Protein AF-A0AAE1QWY3-F1 (afdb_monomer_lite)

pLDDT: mean 70.68, std 22.31, range [29.77, 96.81]

Secondary structure (DSSP, 8-state):
-PPPPPPPP---TTSSSSSS---------TTS-----------------------EEEE-SS-EEEEEETT--EEEEEEEPTTEEEEEEEEEEE-SSSS-EEEEEEEEEE----------S--TTTHHHHTTS-TT---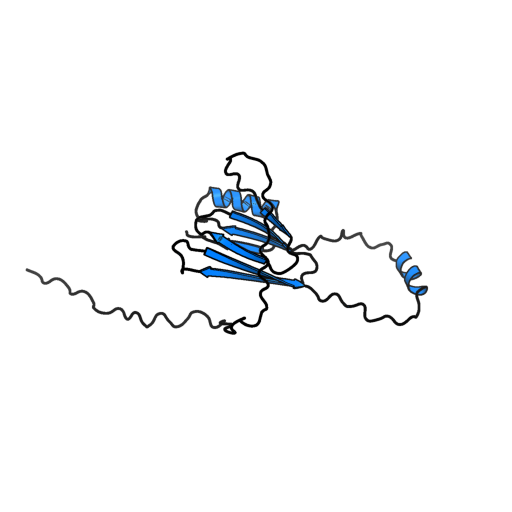-------EEEEEEE-S-S-SHHHHHHHHHHHHHH--SEEEEE----

Sequence (185 aa):
MEPLPSLPKNLDVENVKQVVSKLILEEPLSHLNQKEWTFSISPQNGGVKSSEHVLQNVTLKDSLSMTLEENGERRYFIIIPSKTLRVVINVRVYPFTLIYMYTILIIPTLKEEDIPMGKGPSHTLLTHLEMSLKQDARSTMPVDSRMKVLLWNCRGCNNPDFKRIFKSIVEWNNPSIICLTETIM

Radius of gyration: 25.89 Å; chains: 1; bounding box: 54×44×102 Å

Structure (mmCIF, N/CA/C/O backbone):
data_AF-A0AAE1QWY3-F1
#
_entry.id   AF-A0AAE1QWY3-F1
#
loop_
_atom_site.group_PDB
_atom_site.id
_atom_site.type_symbol
_atom_site.label_atom_id
_atom_site.label_alt_id
_atom_site.label_comp_id
_atom_site.label_asym_id
_atom_site.label_entity_id
_atom_site.label_seq_id
_atom_site.pdbx_PDB_ins_code
_atom_site.Cartn_x
_atom_site.Cartn_y
_atom_site.Cartn_z
_atom_site.occupancy
_atom_site.B_iso_or_equiv
_atom_site.auth_seq_id
_atom_site.auth_comp_id
_atom_site.auth_asym_id
_atom_site.auth_atom_id
_atom_site.pdbx_PDB_model_num
ATOM 1 N N . MET A 1 1 ? 8.105 -24.514 -59.361 1.00 51.78 1 MET A N 1
ATOM 2 C CA . MET A 1 1 ? 7.776 -23.213 -58.744 1.00 51.78 1 MET A CA 1
ATOM 3 C C . MET A 1 1 ? 6.452 -23.397 -58.032 1.00 51.78 1 MET A C 1
ATOM 5 O O . MET A 1 1 ? 5.427 -23.446 -58.697 1.00 51.78 1 MET A O 1
ATOM 9 N N . GLU A 1 2 ? 6.490 -23.637 -56.725 1.00 55.06 2 GLU A N 1
ATOM 10 C CA . GLU A 1 2 ? 5.285 -23.768 -55.898 1.00 55.06 2 GLU A CA 1
ATOM 11 C C . GLU A 1 2 ? 4.815 -22.375 -55.448 1.00 55.06 2 GLU A C 1
ATOM 13 O O . GLU A 1 2 ? 5.662 -21.536 -55.125 1.00 55.06 2 GLU A O 1
ATOM 18 N N . PRO A 1 3 ? 3.502 -22.084 -55.440 1.00 59.81 3 PRO A N 1
ATOM 19 C CA . PRO A 1 3 ? 2.996 -20.818 -54.930 1.00 59.81 3 PRO A CA 1
ATOM 20 C C . PRO A 1 3 ? 2.985 -20.819 -53.394 1.00 59.81 3 PRO A C 1
ATOM 22 O O . PRO A 1 3 ? 2.535 -21.774 -52.762 1.00 59.81 3 PRO A O 1
ATOM 25 N N . LEU A 1 4 ? 3.470 -19.726 -52.797 1.00 65.56 4 LEU A N 1
ATOM 26 C CA . LEU A 1 4 ? 3.410 -19.488 -51.353 1.00 65.56 4 LEU A CA 1
ATOM 27 C C . LEU A 1 4 ? 1.955 -19.421 -50.849 1.00 65.56 4 LEU A C 1
ATOM 29 O O . LEU A 1 4 ? 1.103 -18.842 -51.530 1.00 65.56 4 LEU A O 1
ATOM 33 N N . PRO A 1 5 ? 1.670 -19.913 -49.628 1.00 56.88 5 PRO A N 1
ATOM 34 C CA . PRO A 1 5 ? 0.364 -19.755 -49.010 1.00 56.88 5 PRO A CA 1
ATOM 35 C C . PRO A 1 5 ? 0.131 -18.291 -48.611 1.00 56.88 5 PRO A C 1
ATOM 37 O O . PRO A 1 5 ? 0.972 -17.641 -47.988 1.00 56.88 5 PRO A O 1
ATOM 40 N N . SER A 1 6 ? -1.035 -17.772 -48.984 1.00 62.94 6 SER A N 1
ATOM 41 C CA . SER A 1 6 ? -1.498 -16.423 -48.662 1.00 62.94 6 SER A CA 1
ATOM 42 C C . SER A 1 6 ? -1.733 -16.237 -47.159 1.00 62.94 6 SER A C 1
ATOM 44 O O . SER A 1 6 ? -2.420 -17.050 -46.540 1.00 62.94 6 SER A O 1
ATOM 46 N N . LEU A 1 7 ? -1.232 -15.127 -46.601 1.00 61.59 7 LEU A N 1
ATOM 47 C CA . LEU A 1 7 ? -1.546 -14.674 -45.240 1.00 61.59 7 LEU A CA 1
ATOM 48 C C . LEU A 1 7 ? -3.065 -14.472 -45.052 1.00 61.59 7 LEU A C 1
ATOM 50 O O . LEU A 1 7 ? -3.701 -13.863 -45.922 1.00 61.59 7 LEU A O 1
ATOM 54 N N . PRO A 1 8 ? -3.644 -14.875 -43.906 1.00 53.09 8 PRO A N 1
ATOM 55 C CA . PRO A 1 8 ? -5.013 -14.514 -43.570 1.00 53.09 8 PRO A CA 1
ATOM 56 C C . PRO A 1 8 ? -5.115 -13.006 -43.305 1.00 53.09 8 PRO A C 1
ATOM 58 O O . PRO A 1 8 ? -4.385 -12.436 -42.494 1.00 53.09 8 PRO A O 1
ATOM 61 N N . LYS A 1 9 ? -6.038 -12.363 -44.025 1.00 54.12 9 LYS A N 1
ATOM 62 C CA . LYS A 1 9 ? -6.474 -10.981 -43.807 1.00 54.12 9 LYS A CA 1
ATOM 63 C C . LYS A 1 9 ? -7.537 -10.960 -42.704 1.00 54.12 9 LYS A C 1
ATOM 65 O O . LYS A 1 9 ? -8.419 -11.811 -42.708 1.00 54.12 9 LYS A O 1
ATOM 70 N N . ASN A 1 10 ? -7.479 -9.921 -41.869 1.00 46.31 10 ASN A N 1
ATOM 71 C CA . ASN A 1 10 ? -8.467 -9.504 -40.865 1.00 46.31 10 ASN A CA 1
ATOM 72 C C . ASN A 1 10 ? -8.527 -10.340 -39.575 1.00 46.31 10 ASN A C 1
ATOM 74 O O . ASN A 1 10 ? -9.285 -11.298 -39.467 1.00 46.31 10 ASN A O 1
ATOM 78 N N . LEU A 1 11 ? -7.787 -9.891 -38.554 1.00 44.50 11 LEU A N 1
ATOM 79 C CA . LEU A 1 11 ? -8.259 -10.005 -37.175 1.00 44.50 11 LEU A CA 1
ATOM 80 C C . LEU A 1 11 ? -9.074 -8.744 -36.865 1.00 44.50 11 LEU A C 1
ATOM 82 O O . LEU A 1 11 ? -8.526 -7.643 -36.840 1.00 44.50 11 LEU A O 1
ATOM 86 N N . ASP A 1 12 ? -10.374 -8.930 -36.657 1.00 45.56 12 ASP A N 1
ATOM 87 C CA . ASP A 1 12 ? -11.296 -7.933 -36.116 1.00 45.56 12 ASP A CA 1
ATOM 88 C C . ASP A 1 12 ? -10.797 -7.430 -34.754 1.00 45.56 12 ASP A C 1
ATOM 90 O O . ASP A 1 12 ? -10.792 -8.162 -33.763 1.00 45.56 12 ASP A O 1
ATOM 94 N N . VAL A 1 13 ? -10.395 -6.160 -34.693 1.00 48.97 13 VAL A N 1
ATOM 95 C CA . VAL A 1 13 ? -9.929 -5.494 -33.462 1.00 48.97 13 VAL A CA 1
ATOM 96 C C . VAL A 1 13 ? -11.109 -5.040 -32.576 1.00 48.97 13 VAL A C 1
ATOM 98 O O . VAL A 1 13 ? -10.906 -4.566 -31.462 1.00 48.97 13 VAL A O 1
ATOM 101 N N . GLU A 1 14 ? -12.362 -5.235 -32.999 1.00 43.41 14 GLU A N 1
ATOM 102 C CA . GLU A 1 14 ? -13.539 -4.751 -32.257 1.00 43.41 14 GLU A CA 1
ATOM 103 C C . GLU A 1 14 ? -14.176 -5.744 -31.269 1.00 43.41 14 GLU A C 1
ATOM 105 O O . GLU A 1 14 ? -15.020 -5.334 -30.474 1.00 43.41 14 GLU A O 1
ATOM 110 N N . ASN A 1 15 ? -13.741 -7.009 -31.205 1.00 41.66 15 ASN A N 1
ATOM 111 C CA . ASN A 1 15 ? -14.414 -8.032 -30.382 1.00 41.66 15 ASN A CA 1
ATOM 112 C C . ASN A 1 15 ? -13.720 -8.441 -29.066 1.00 41.66 15 ASN A C 1
ATOM 114 O O . ASN A 1 15 ? -14.101 -9.435 -28.454 1.00 41.66 15 ASN A O 1
ATOM 118 N N . VAL A 1 16 ? -12.774 -7.648 -28.549 1.00 40.31 16 VAL A N 1
ATOM 119 C CA . VAL A 1 16 ? -12.175 -7.859 -27.202 1.00 40.31 16 VAL A CA 1
ATOM 120 C C . VAL A 1 16 ? -12.744 -6.879 -26.155 1.00 40.31 16 VAL A C 1
ATOM 122 O O . VAL A 1 16 ? -12.137 -6.605 -25.126 1.00 40.31 16 VAL A O 1
ATOM 125 N N . LYS A 1 17 ? -13.944 -6.330 -26.395 1.00 44.53 17 LYS A N 1
ATOM 126 C CA . LYS A 1 17 ? -14.630 -5.406 -25.465 1.00 44.53 17 LYS A CA 1
ATOM 127 C C . LYS A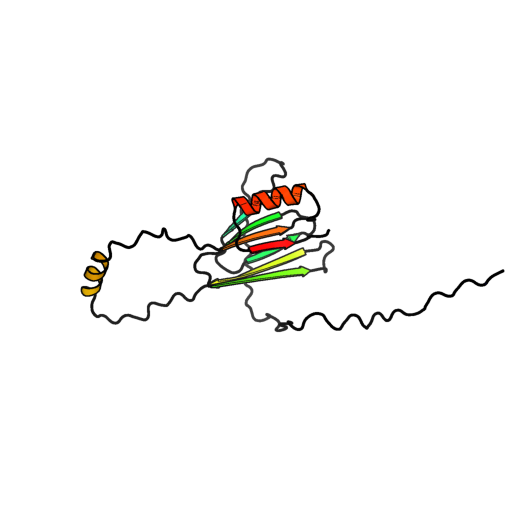 1 17 ? -15.741 -6.024 -24.618 1.00 44.53 17 LYS A C 1
ATOM 129 O O . LYS A 1 17 ? -16.393 -5.306 -23.863 1.00 44.53 17 LYS A O 1
ATOM 134 N N . GLN A 1 18 ? -15.949 -7.334 -24.667 1.00 48.81 18 GLN A N 1
ATOM 135 C CA . GLN A 1 18 ? -16.929 -7.987 -23.807 1.00 48.81 18 GLN A CA 1
ATOM 136 C C . GLN A 1 18 ? -16.268 -9.069 -22.965 1.00 48.81 18 GLN A C 1
ATOM 138 O O . GLN A 1 18 ? -15.521 -9.898 -23.464 1.00 48.81 18 GLN A O 1
ATOM 143 N N . VAL A 1 19 ? -16.611 -9.045 -21.677 1.00 42.50 19 VAL A N 1
ATOM 144 C CA . VAL A 1 19 ? -16.174 -9.942 -20.598 1.00 42.50 19 VAL A CA 1
ATOM 145 C C . VAL A 1 19 ? -14.916 -9.498 -19.838 1.00 42.50 19 VAL A C 1
ATOM 147 O O . VAL A 1 19 ? -14.027 -10.287 -19.549 1.00 42.50 19 VAL A O 1
ATOM 150 N N . VAL A 1 20 ? -14.900 -8.240 -19.382 1.00 36.97 20 VAL A N 1
ATOM 151 C CA . VAL A 1 20 ? -14.260 -7.891 -18.100 1.00 36.97 20 VAL A CA 1
ATOM 152 C C . VAL A 1 20 ? -15.219 -7.013 -17.290 1.00 36.97 20 VAL A C 1
ATOM 154 O O . VAL A 1 20 ? -15.397 -5.830 -17.549 1.00 36.97 20 VAL A O 1
ATOM 157 N N . SER A 1 21 ? -15.872 -7.661 -16.327 1.00 33.25 21 SER A N 1
ATOM 158 C CA . SER A 1 21 ? -16.294 -7.117 -15.033 1.00 33.25 21 SER A CA 1
ATOM 159 C C . SER A 1 21 ? -17.134 -5.831 -15.015 1.00 33.25 21 SER A C 1
ATOM 161 O O . SER A 1 21 ? -16.648 -4.722 -14.808 1.00 33.25 21 SER A O 1
ATOM 163 N N . LYS A 1 22 ? -18.457 -6.035 -15.047 1.00 36.81 22 LYS A N 1
ATOM 164 C CA . LYS A 1 22 ? -19.443 -5.175 -14.375 1.00 36.81 22 LYS A CA 1
ATOM 165 C C . LYS A 1 22 ? -19.101 -5.062 -12.881 1.00 36.81 22 LYS A C 1
ATOM 167 O O . LYS A 1 22 ? -19.532 -5.885 -12.086 1.00 36.81 22 LYS A O 1
ATOM 172 N N . LEU A 1 23 ? -18.336 -4.041 -12.521 1.00 34.75 23 LEU A N 1
ATOM 173 C CA . LEU A 1 23 ? -18.368 -3.341 -11.229 1.00 34.75 23 LEU A CA 1
ATOM 174 C C . LEU A 1 23 ? -17.810 -1.936 -11.479 1.00 34.75 23 LEU A C 1
ATOM 176 O O . LEU A 1 23 ? -16.814 -1.494 -10.916 1.00 34.75 23 LEU A O 1
ATOM 180 N N . ILE A 1 24 ? -18.446 -1.265 -12.431 1.00 33.94 24 ILE A N 1
ATOM 181 C CA . ILE A 1 24 ? -18.184 0.121 -12.763 1.00 33.94 24 ILE A CA 1
ATOM 182 C C . ILE A 1 24 ? -19.105 0.951 -11.867 1.00 33.94 24 ILE A C 1
ATOM 184 O O . ILE A 1 24 ? -20.302 1.064 -12.118 1.00 33.94 24 ILE A O 1
ATOM 188 N N . LEU A 1 25 ? -18.543 1.478 -10.783 1.00 39.94 25 LEU A N 1
ATOM 189 C CA . LEU A 1 25 ? -19.108 2.604 -10.045 1.00 39.94 25 LEU A CA 1
ATOM 190 C C . LEU A 1 25 ? -18.704 3.876 -10.817 1.00 39.94 25 LEU A C 1
ATOM 192 O O . LEU A 1 25 ? -17.754 4.563 -10.452 1.00 39.94 25 LEU A O 1
ATOM 196 N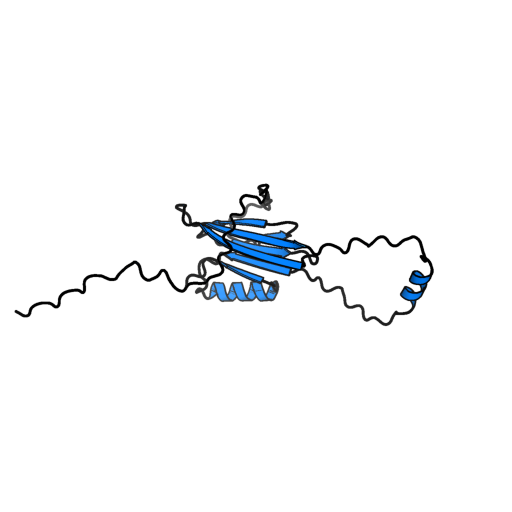 N . GLU A 1 26 ? -19.369 4.125 -11.949 1.00 37.97 26 GLU A N 1
ATOM 197 C CA . GLU A 1 26 ? -19.345 5.421 -12.645 1.00 37.97 26 GLU A CA 1
ATOM 198 C C . GLU A 1 26 ? -20.408 6.309 -11.999 1.00 37.97 26 GLU A C 1
ATOM 200 O O . GLU A 1 26 ? -21.500 6.494 -12.526 1.00 37.97 26 GLU A O 1
ATOM 205 N N . GLU A 1 27 ? -20.092 6.855 -10.832 1.00 41.38 27 GLU A N 1
ATOM 206 C CA . GLU A 1 27 ? -20.550 8.205 -10.539 1.00 41.38 27 GLU A CA 1
ATOM 207 C C . G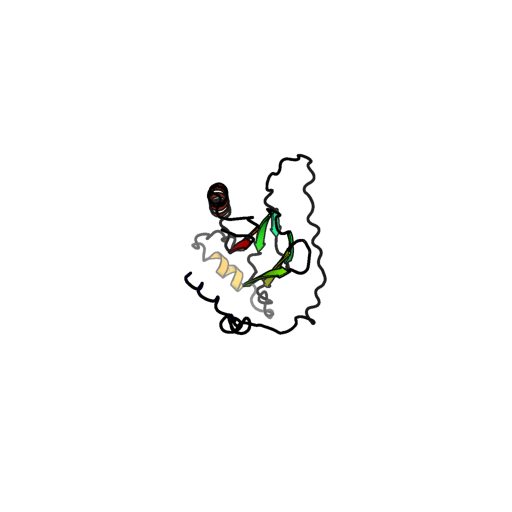LU A 1 27 ? -19.305 9.093 -10.518 1.00 41.38 27 GLU A C 1
ATOM 209 O O . GLU A 1 27 ? -18.348 8.792 -9.791 1.00 41.38 27 GLU A O 1
ATOM 214 N N . PRO A 1 28 ? -19.253 10.160 -11.332 1.00 37.53 28 PRO A N 1
ATOM 215 C CA . PRO A 1 28 ? -18.175 11.121 -11.234 1.00 37.53 28 PRO A CA 1
ATOM 216 C C . PRO A 1 28 ? -18.233 11.739 -9.834 1.00 37.53 28 PRO A C 1
ATOM 218 O O . PRO A 1 28 ? -19.194 12.408 -9.465 1.00 37.53 28 PRO A O 1
ATOM 221 N N . LEU A 1 29 ? -17.183 11.524 -9.038 1.00 45.16 29 LEU A N 1
ATOM 222 C CA . LEU A 1 29 ? -16.988 12.138 -7.718 1.00 45.16 29 LEU A CA 1
ATOM 223 C C . LEU A 1 29 ? -16.717 13.656 -7.818 1.00 45.16 29 LEU A C 1
ATOM 225 O O . LEU A 1 29 ? -15.973 14.211 -7.015 1.00 45.16 29 LEU A O 1
ATOM 229 N N . SER A 1 30 ? -17.331 14.354 -8.776 1.00 42.84 30 SER A N 1
ATOM 230 C CA . SER A 1 30 ? -17.218 15.801 -8.995 1.00 42.84 30 SER A CA 1
ATOM 231 C C . SER A 1 30 ? -17.769 16.648 -7.841 1.00 42.84 30 SER A C 1
ATOM 233 O O . SER A 1 30 ? -17.630 17.867 -7.859 1.00 42.84 30 SER A O 1
ATOM 235 N N . HIS A 1 31 ? -18.376 16.020 -6.829 1.00 38.47 31 HIS A N 1
ATOM 236 C CA . HIS A 1 31 ? -18.922 16.683 -5.643 1.00 38.47 31 HIS A CA 1
ATOM 237 C C . HIS A 1 31 ? -18.139 16.401 -4.358 1.00 38.47 31 HIS A C 1
ATOM 239 O O . HIS A 1 31 ? -18.431 17.013 -3.328 1.00 38.47 31 HIS A O 1
ATOM 245 N N . LEU A 1 32 ? -17.137 15.509 -4.383 1.00 41.25 32 LEU A N 1
ATOM 246 C CA . LEU A 1 32 ? -16.245 15.387 -3.239 1.00 41.25 32 LEU A CA 1
ATOM 247 C C . LEU A 1 32 ? -15.343 16.618 -3.263 1.00 41.25 32 LEU A C 1
ATOM 249 O O . LEU A 1 32 ? -14.494 16.749 -4.139 1.00 41.25 32 LEU A O 1
ATOM 253 N N . ASN A 1 33 ? -15.562 17.529 -2.317 1.00 39.16 33 ASN A N 1
ATOM 254 C CA . ASN A 1 33 ? -14.711 18.683 -2.055 1.00 39.16 33 ASN A CA 1
ATOM 255 C C . ASN A 1 33 ? -13.311 18.160 -1.669 1.00 39.16 33 ASN A C 1
ATOM 257 O O . ASN A 1 33 ? -12.976 18.015 -0.493 1.00 39.16 33 ASN A O 1
ATOM 261 N N . GLN A 1 34 ? -12.522 17.774 -2.676 1.00 40.50 34 GLN A N 1
ATOM 262 C CA . GLN A 1 34 ? -11.127 17.381 -2.567 1.00 40.50 34 GLN A CA 1
ATOM 263 C C . GLN A 1 34 ? -10.360 18.645 -2.215 1.00 40.50 34 GLN A C 1
ATOM 265 O O . GLN A 1 34 ? -9.812 19.344 -3.060 1.00 40.50 34 GLN A O 1
ATOM 270 N N . LYS A 1 35 ? -10.343 18.965 -0.926 1.00 35.31 35 LYS A N 1
ATOM 271 C CA . LYS A 1 35 ? -9.305 19.822 -0.389 1.00 35.31 35 LYS A CA 1
ATOM 272 C C . LYS A 1 35 ? -8.002 19.062 -0.631 1.00 35.31 35 LYS A C 1
ATOM 274 O O . LYS A 1 35 ? -7.784 18.017 -0.020 1.00 35.31 35 LYS A O 1
ATOM 279 N N . GLU A 1 36 ? -7.219 19.510 -1.611 1.00 34.19 36 GLU A N 1
ATOM 280 C CA . GLU A 1 36 ? -5.883 18.991 -1.897 1.00 34.19 36 GLU A CA 1
ATOM 281 C C . GLU A 1 36 ? -5.031 19.157 -0.640 1.00 34.19 36 GLU A C 1
ATOM 283 O O . GLU A 1 36 ? -4.449 20.208 -0.375 1.00 34.19 36 GLU A O 1
ATOM 288 N N . TRP A 1 37 ? -4.989 18.119 0.184 1.00 38.62 37 TRP A N 1
ATOM 289 C CA . TRP A 1 37 ? -4.047 18.048 1.281 1.00 38.62 37 TRP A CA 1
ATOM 290 C C . TRP A 1 37 ? -2.745 17.506 0.708 1.00 38.62 37 TRP A C 1
ATOM 292 O O . TRP A 1 37 ? -2.529 16.300 0.606 1.00 38.62 37 TRP A O 1
ATOM 302 N N . THR A 1 38 ? -1.877 18.421 0.288 1.00 30.70 38 THR A N 1
ATOM 303 C CA . THR A 1 38 ? -0.468 18.118 0.061 1.00 30.70 38 THR A CA 1
ATOM 304 C C . THR A 1 38 ? 0.156 17.829 1.422 1.00 30.70 38 THR A C 1
ATOM 306 O O . THR A 1 38 ? 0.422 18.728 2.217 1.00 30.70 38 THR A O 1
ATOM 309 N N . PHE A 1 39 ? 0.348 16.550 1.734 1.00 35.09 39 PHE A N 1
ATOM 310 C CA . PHE A 1 39 ? 1.112 16.170 2.914 1.00 35.09 39 PHE A CA 1
ATOM 311 C C . PHE A 1 39 ? 2.579 16.530 2.671 1.00 35.09 39 PHE A C 1
ATOM 313 O O . PHE A 1 39 ? 3.222 15.988 1.770 1.00 35.09 39 PHE A O 1
ATOM 320 N N . SER A 1 40 ? 3.121 17.440 3.480 1.00 29.77 40 SER A N 1
ATOM 321 C CA . SER A 1 40 ? 4.558 17.668 3.541 1.00 29.77 40 SER A CA 1
ATOM 322 C C . SER A 1 40 ? 5.203 16.463 4.220 1.00 29.77 40 SER A C 1
ATOM 324 O O . SER A 1 40 ? 5.192 16.297 5.438 1.00 29.77 40 SER A O 1
ATOM 326 N N . ILE A 1 41 ? 5.752 15.569 3.404 1.00 38.28 41 ILE A N 1
ATOM 327 C CA . ILE A 1 41 ? 6.691 14.558 3.871 1.00 38.28 41 ILE A CA 1
ATOM 328 C C . ILE A 1 41 ? 7.899 15.327 4.408 1.00 38.28 41 ILE A C 1
ATOM 330 O O . ILE A 1 41 ? 8.633 15.916 3.621 1.00 38.28 41 ILE A O 1
ATOM 334 N N . SER A 1 42 ? 8.096 15.377 5.728 1.00 34.28 42 SER A N 1
ATOM 335 C CA . SER A 1 42 ? 9.339 15.916 6.283 1.00 34.28 42 SER A CA 1
ATOM 336 C C . SER A 1 42 ? 10.490 15.000 5.860 1.00 34.28 42 SER A C 1
ATOM 338 O O . SER A 1 42 ? 10.519 13.845 6.297 1.00 34.28 42 SER A O 1
ATOM 340 N N . PRO A 1 43 ? 11.433 15.465 5.020 1.00 36.78 43 PRO A N 1
ATOM 341 C CA . PRO A 1 43 ? 12.638 14.701 4.756 1.00 36.78 43 PRO A CA 1
ATOM 342 C C . PRO A 1 43 ? 13.410 14.599 6.072 1.00 36.78 43 PRO A C 1
ATOM 344 O O . PRO A 1 43 ? 13.666 15.609 6.732 1.00 36.78 43 PRO A O 1
ATOM 347 N N . GLN A 1 44 ? 13.754 13.381 6.492 1.00 40.66 44 GLN A N 1
ATOM 348 C CA . GLN A 1 44 ? 14.712 13.227 7.580 1.00 40.66 44 GLN A CA 1
ATOM 349 C C . GLN A 1 44 ? 16.064 13.738 7.066 1.00 40.66 44 GLN A C 1
ATOM 351 O O . GLN A 1 44 ? 16.670 13.149 6.174 1.00 40.66 44 GLN A O 1
ATOM 356 N N . ASN A 1 45 ? 16.478 14.902 7.570 1.00 39.25 45 ASN A N 1
ATOM 357 C CA . ASN A 1 45 ? 17.743 15.550 7.243 1.00 39.25 45 ASN A CA 1
ATOM 358 C C . ASN A 1 45 ? 18.915 14.665 7.684 1.00 39.25 45 ASN A C 1
ATOM 360 O O . ASN A 1 45 ? 19.132 14.472 8.878 1.00 39.25 45 ASN A O 1
ATOM 364 N N . GLY A 1 46 ? 19.703 14.184 6.727 1.00 39.12 46 GLY A N 1
ATOM 365 C CA . GLY A 1 46 ? 20.955 13.485 7.002 1.00 39.12 46 GLY A CA 1
ATOM 366 C C . GLY A 1 46 ? 21.587 12.980 5.715 1.00 39.12 46 GLY A C 1
ATOM 367 O O . GLY A 1 46 ? 21.230 11.920 5.217 1.00 39.12 46 GLY A O 1
ATOM 368 N N . GLY A 1 47 ? 22.493 13.768 5.138 1.00 47.66 47 GLY A N 1
ATOM 369 C CA . GLY A 1 47 ? 23.155 13.440 3.882 1.00 47.66 47 GLY A CA 1
ATOM 370 C C . GLY A 1 47 ? 24.078 12.230 4.002 1.00 47.66 47 GLY A C 1
ATOM 371 O O . GLY A 1 47 ? 25.206 12.364 4.458 1.00 47.66 47 GLY A O 1
ATOM 372 N N . VAL A 1 48 ? 23.630 11.081 3.499 1.00 40.75 48 VAL A N 1
ATOM 373 C CA . VAL A 1 48 ? 24.484 10.004 2.984 1.00 40.75 48 VAL A CA 1
ATOM 374 C C . VAL A 1 48 ? 23.786 9.452 1.743 1.00 40.75 48 VAL A C 1
ATOM 376 O O . VAL A 1 48 ? 22.654 8.987 1.817 1.00 40.75 48 VAL A O 1
ATOM 379 N N . LYS A 1 49 ? 24.449 9.512 0.581 1.00 42.91 49 LYS A N 1
ATOM 380 C CA . LYS A 1 49 ? 23.990 8.915 -0.690 1.00 42.91 49 LYS A CA 1
ATOM 381 C C . LYS A 1 49 ? 24.157 7.388 -0.677 1.00 42.91 49 LYS A C 1
ATOM 383 O O . LYS A 1 49 ? 24.749 6.812 -1.582 1.00 42.91 49 LYS A O 1
ATOM 388 N N . SER A 1 50 ? 23.682 6.744 0.378 1.00 45.16 50 SER A N 1
ATOM 389 C CA . SER A 1 50 ? 23.379 5.323 0.364 1.00 45.16 50 SER A CA 1
ATOM 390 C C . SER A 1 50 ? 21.929 5.236 -0.083 1.00 45.16 50 SER A C 1
ATOM 392 O O . SER A 1 50 ? 21.073 5.892 0.508 1.00 45.16 50 SER A O 1
ATOM 394 N N . SER A 1 51 ? 21.641 4.486 -1.143 1.00 46.56 51 SER A N 1
ATOM 395 C CA . SER A 1 51 ? 20.280 4.131 -1.558 1.00 46.56 51 SER A CA 1
ATOM 396 C C . SER A 1 51 ? 19.661 3.166 -0.543 1.00 46.56 51 SER A C 1
ATOM 398 O O . SER A 1 51 ? 19.231 2.062 -0.873 1.00 46.56 51 SER A O 1
ATOM 400 N N . GLU A 1 52 ? 19.696 3.541 0.729 1.00 50.38 52 GLU A N 1
ATOM 401 C CA . GLU A 1 52 ? 19.019 2.833 1.784 1.00 50.38 52 GLU A CA 1
ATOM 402 C C . GLU A 1 52 ? 17.537 3.055 1.512 1.00 50.38 52 GLU A C 1
ATOM 404 O O . GLU A 1 52 ? 17.050 4.185 1.482 1.00 50.38 52 GLU A O 1
ATOM 409 N N . HIS A 1 53 ? 16.845 1.972 1.174 1.00 62.91 53 HIS A N 1
ATOM 410 C CA . HIS A 1 53 ? 15.417 1.958 0.901 1.00 62.91 53 HIS A CA 1
ATOM 411 C C . HIS A 1 53 ? 14.680 2.269 2.208 1.00 62.91 53 HIS A C 1
ATOM 413 O O . HIS A 1 53 ? 14.169 1.362 2.870 1.00 62.91 53 HIS A O 1
ATOM 419 N N . VAL A 1 54 ? 14.700 3.542 2.617 1.00 71.44 54 VAL A N 1
ATOM 420 C CA . VAL A 1 54 ? 14.132 4.000 3.877 1.00 71.44 54 VAL A CA 1
ATOM 421 C C . VAL A 1 54 ? 12.644 3.725 3.825 1.00 71.44 54 VAL A C 1
ATOM 423 O O . VAL A 1 54 ? 11.893 4.257 3.010 1.00 71.44 54 VAL A O 1
ATOM 426 N N . LEU A 1 55 ? 12.243 2.833 4.712 1.00 79.31 55 LEU A N 1
ATOM 427 C CA . LEU A 1 55 ? 10.871 2.465 4.933 1.00 79.31 55 LEU A CA 1
ATOM 428 C C . LEU A 1 55 ? 10.134 3.666 5.530 1.00 79.31 55 LEU A C 1
ATOM 430 O O . LEU A 1 55 ? 10.399 4.060 6.667 1.00 79.31 55 LEU A O 1
ATOM 434 N N . GLN A 1 56 ? 9.219 4.265 4.772 1.00 88.06 56 GLN A N 1
ATOM 435 C CA . GLN A 1 56 ? 8.514 5.442 5.259 1.00 88.06 56 GLN A CA 1
ATOM 436 C C . GLN A 1 56 ? 7.258 5.043 6.038 1.00 88.06 56 GLN A C 1
ATOM 438 O O . GLN A 1 56 ? 6.329 4.461 5.481 1.00 88.06 56 GLN A O 1
ATOM 443 N N . ASN A 1 57 ? 7.216 5.391 7.324 1.00 89.38 57 ASN A N 1
ATOM 444 C CA . ASN A 1 57 ? 6.032 5.213 8.161 1.00 89.38 57 ASN A CA 1
ATOM 445 C C . ASN A 1 57 ? 5.100 6.424 8.032 1.00 89.38 57 ASN A C 1
ATOM 447 O O . ASN A 1 57 ? 5.516 7.561 8.253 1.00 89.38 57 ASN A O 1
ATOM 451 N N . VAL A 1 58 ? 3.834 6.174 7.711 1.00 92.12 58 VAL A N 1
ATOM 452 C CA . VAL A 1 58 ? 2.784 7.186 7.571 1.00 92.12 58 VAL A CA 1
ATOM 453 C C . VAL A 1 58 ? 1.621 6.802 8.477 1.00 92.12 58 VAL A C 1
ATOM 455 O O . VAL A 1 58 ? 1.019 5.749 8.303 1.00 92.12 58 VAL A O 1
ATOM 458 N N . THR A 1 59 ? 1.279 7.647 9.447 1.00 91.88 59 THR A N 1
ATOM 459 C CA . THR A 1 59 ? 0.080 7.439 10.272 1.00 91.88 59 THR A CA 1
ATOM 460 C C . THR A 1 59 ? -1.107 8.121 9.611 1.00 91.88 59 THR A C 1
ATOM 462 O O . THR A 1 59 ? -1.112 9.340 9.439 1.00 91.88 59 THR A O 1
ATOM 465 N N . LEU A 1 60 ? -2.118 7.336 9.257 1.00 91.69 60 LEU A N 1
ATOM 466 C CA . LEU A 1 60 ? -3.307 7.804 8.564 1.00 91.69 60 LEU A CA 1
ATOM 467 C C . LEU A 1 60 ? -4.277 8.449 9.563 1.00 91.69 60 LEU A C 1
ATOM 469 O O . LEU A 1 60 ? -4.750 7.782 10.475 1.00 91.69 60 LEU A O 1
ATOM 473 N N . LYS A 1 61 ? -4.565 9.744 9.423 1.00 87.31 61 LYS A N 1
ATOM 474 C CA . LYS A 1 61 ? -5.608 10.422 10.223 1.00 87.31 61 LYS A CA 1
ATOM 475 C C . LYS A 1 61 ? -6.903 10.577 9.433 1.00 87.31 61 LYS A C 1
ATOM 477 O O . LYS A 1 61 ? -7.968 10.268 9.949 1.00 87.31 61 LYS A O 1
ATOM 482 N N . ASP A 1 62 ? -6.753 10.969 8.174 1.00 90.69 62 ASP A N 1
ATOM 483 C CA . ASP A 1 62 ? -7.822 11.192 7.204 1.00 90.69 62 ASP A CA 1
ATOM 484 C C . ASP A 1 62 ? -7.546 10.380 5.931 1.00 90.69 62 ASP A C 1
ATOM 486 O O . ASP A 1 62 ? -6.732 9.458 5.934 1.00 90.69 62 ASP A O 1
ATOM 490 N N . SER A 1 63 ? -8.202 10.717 4.821 1.00 92.06 63 SER A N 1
ATOM 491 C CA . SER A 1 63 ? -7.870 10.121 3.524 1.00 92.06 63 SER A CA 1
ATOM 492 C C . SER A 1 63 ? -6.449 10.492 3.084 1.00 92.06 63 SER A C 1
ATOM 494 O O . SER A 1 63 ? -6.017 11.632 3.245 1.00 92.06 63 SER A O 1
ATOM 496 N N . LEU A 1 64 ? -5.734 9.539 2.490 1.00 94.31 64 LEU A N 1
ATOM 497 C CA . LEU A 1 64 ? -4.399 9.727 1.923 1.00 94.31 64 LEU A CA 1
ATOM 498 C C . LEU A 1 64 ? -4.463 9.556 0.410 1.00 94.31 64 LEU A C 1
ATOM 500 O O . LEU A 1 64 ? -4.909 8.521 -0.076 1.00 94.31 64 LEU A O 1
ATOM 504 N N . SER A 1 65 ? -3.981 10.557 -0.320 1.00 94.38 65 SER A N 1
ATOM 505 C CA . SER A 1 65 ? -3.717 10.471 -1.754 1.00 94.38 65 SER A CA 1
ATOM 506 C C . SER A 1 65 ? -2.219 10.610 -1.973 1.00 94.38 65 SER A C 1
ATOM 508 O O . SER A 1 65 ? -1.599 11.524 -1.426 1.00 94.38 65 SER A O 1
ATOM 510 N N . MET A 1 66 ? -1.628 9.706 -2.745 1.00 93.50 66 MET A N 1
ATOM 511 C CA . MET A 1 66 ? -0.215 9.777 -3.097 1.00 93.50 66 MET A CA 1
ATOM 512 C C . MET A 1 66 ? 0.038 9.276 -4.511 1.00 93.50 66 MET A C 1
ATOM 514 O O . MET A 1 66 ? -0.706 8.446 -5.035 1.00 93.50 66 MET A O 1
ATOM 518 N N . THR A 1 67 ? 1.116 9.769 -5.112 1.00 91.56 67 THR A N 1
ATOM 519 C CA . THR A 1 67 ? 1.602 9.328 -6.416 1.00 91.56 67 THR A CA 1
ATOM 520 C C . THR A 1 67 ? 2.921 8.583 -6.258 1.00 91.56 67 THR A C 1
ATOM 522 O O . THR A 1 67 ? 3.819 9.017 -5.533 1.00 91.56 67 THR A O 1
ATOM 525 N N . LEU A 1 68 ? 3.033 7.439 -6.927 1.00 91.12 68 LEU A N 1
ATOM 526 C CA . LEU A 1 68 ? 4.288 6.722 -7.104 1.00 91.12 68 LEU A CA 1
ATOM 527 C C . LEU A 1 68 ? 4.700 6.856 -8.563 1.00 91.12 68 LEU A C 1
ATOM 529 O O . LEU A 1 68 ? 3.912 6.576 -9.468 1.00 91.12 68 LEU A O 1
ATOM 533 N N . GLU A 1 69 ? 5.930 7.304 -8.768 1.00 88.44 69 GLU A N 1
ATOM 534 C CA . GLU A 1 69 ? 6.557 7.314 -10.083 1.00 88.44 69 GLU A CA 1
ATOM 535 C C . GLU A 1 69 ? 6.775 5.874 -10.530 1.00 88.44 69 GLU A C 1
ATOM 537 O O . GLU A 1 69 ? 7.290 5.050 -9.760 1.00 88.44 69 GLU A O 1
ATOM 542 N N . GLU A 1 70 ? 6.407 5.583 -11.775 1.00 84.75 70 GLU A N 1
ATOM 543 C CA . GLU A 1 70 ? 6.843 4.351 -12.406 1.00 84.75 70 GLU A CA 1
ATOM 544 C C . GLU A 1 70 ? 8.368 4.308 -12.416 1.00 84.75 70 GLU A C 1
ATOM 546 O O . GLU A 1 70 ? 9.036 5.335 -12.560 1.00 84.75 70 GLU A O 1
ATOM 551 N N . ASN A 1 71 ? 8.932 3.119 -12.245 1.00 85.19 71 ASN A N 1
ATOM 552 C CA . ASN A 1 71 ? 10.366 2.899 -12.154 1.00 85.19 71 ASN A CA 1
ATOM 553 C C . ASN A 1 71 ? 11.025 3.449 -10.873 1.00 85.19 71 ASN A C 1
ATOM 555 O O . ASN A 1 71 ? 12.243 3.341 -10.708 1.00 85.19 71 ASN A O 1
ATOM 559 N N . GLY A 1 72 ? 10.259 3.991 -9.927 1.00 86.69 72 GLY A N 1
ATOM 560 C CA . GLY A 1 72 ? 10.754 4.371 -8.608 1.00 86.69 72 GLY A CA 1
ATOM 561 C C . GLY A 1 72 ? 10.491 3.273 -7.583 1.00 86.69 72 GLY A C 1
ATOM 562 O O . GLY A 1 72 ? 9.346 3.082 -7.177 1.00 86.69 72 GLY A O 1
ATOM 563 N N . GLU A 1 73 ? 11.527 2.580 -7.097 1.00 90.19 73 GLU A N 1
ATOM 564 C CA . GLU A 1 73 ? 11.329 1.648 -5.981 1.00 90.19 73 GLU A CA 1
ATOM 565 C C . GLU A 1 73 ? 11.072 2.439 -4.694 1.00 90.19 73 GLU A C 1
ATOM 567 O O . GLU A 1 73 ? 11.956 3.133 -4.186 1.00 90.19 73 GLU A O 1
ATOM 572 N N . ARG A 1 74 ? 9.856 2.331 -4.149 1.00 92.19 74 ARG A N 1
ATOM 573 C CA . ARG A 1 74 ? 9.461 3.003 -2.904 1.00 92.19 74 ARG A CA 1
ATOM 574 C C . ARG A 1 74 ? 8.596 2.099 -2.038 1.00 92.19 74 ARG A C 1
ATOM 576 O O . ARG A 1 74 ? 7.783 1.327 -2.546 1.00 92.19 74 ARG A O 1
ATOM 583 N N . ARG A 1 75 ? 8.779 2.213 -0.721 1.00 94.31 75 ARG A N 1
ATOM 584 C CA . ARG A 1 75 ? 8.122 1.386 0.298 1.00 94.31 75 ARG A CA 1
ATOM 585 C C . ARG A 1 75 ? 7.519 2.277 1.377 1.00 94.31 75 ARG A C 1
ATOM 587 O O . ARG A 1 75 ? 8.226 3.088 1.974 1.00 94.31 75 ARG A O 1
ATOM 594 N N . TYR A 1 76 ? 6.238 2.076 1.660 1.00 95.00 76 TYR A N 1
ATOM 595 C CA . TYR A 1 76 ? 5.503 2.804 2.687 1.00 95.00 76 TYR A CA 1
ATOM 596 C C . TYR A 1 76 ? 4.807 1.821 3.622 1.00 95.00 76 TYR A C 1
ATOM 598 O O . TYR A 1 76 ? 4.140 0.890 3.168 1.00 95.00 76 TYR A O 1
ATOM 606 N N . PHE A 1 77 ? 4.920 2.057 4.926 1.00 94.94 77 PHE A N 1
ATOM 607 C CA . PHE A 1 77 ? 4.023 1.470 5.912 1.00 94.94 77 PHE A CA 1
ATOM 608 C C . PHE A 1 77 ? 3.017 2.509 6.352 1.00 94.94 77 PHE A C 1
ATOM 610 O O . PHE A 1 77 ? 3.363 3.530 6.941 1.00 94.94 77 PHE A O 1
ATOM 617 N N . ILE A 1 78 ? 1.756 2.221 6.083 1.00 95.31 78 ILE A N 1
ATOM 618 C CA . ILE A 1 78 ? 0.650 3.101 6.403 1.00 95.31 78 ILE A CA 1
ATOM 619 C C . ILE A 1 78 ? -0.061 2.495 7.608 1.00 95.31 78 ILE A C 1
ATOM 621 O O . ILE A 1 78 ? -0.634 1.406 7.537 1.00 95.31 78 ILE A O 1
ATOM 625 N N . ILE A 1 79 ? 0.047 3.177 8.744 1.00 94.38 79 ILE A N 1
ATOM 626 C CA . ILE A 1 79 ? -0.549 2.775 10.014 1.00 94.38 79 ILE A CA 1
ATOM 627 C C . ILE A 1 79 ? -1.930 3.403 10.094 1.00 94.38 79 ILE A C 1
ATOM 629 O O . ILE A 1 79 ? -2.069 4.625 10.137 1.00 94.38 79 ILE A O 1
ATOM 633 N N . ILE A 1 80 ? -2.946 2.554 10.143 1.00 93.00 80 ILE A N 1
ATOM 634 C CA . ILE A 1 80 ? -4.343 2.953 10.211 1.00 93.00 80 ILE A CA 1
ATOM 635 C C . ILE A 1 80 ? -4.813 2.834 11.671 1.00 93.00 80 ILE A C 1
ATOM 637 O O . ILE A 1 80 ? -4.654 1.769 12.280 1.00 93.00 80 ILE A O 1
ATOM 641 N N . PRO A 1 81 ? -5.366 3.907 12.265 1.00 88.81 81 PRO A N 1
ATOM 642 C CA . PRO A 1 81 ? -5.811 3.914 13.653 1.00 88.81 81 PRO A CA 1
ATOM 643 C C . PRO A 1 81 ? -6.861 2.838 13.936 1.00 88.81 81 PRO A C 1
ATOM 645 O O . PRO A 1 81 ? -7.732 2.571 13.107 1.00 88.81 81 PRO A O 1
ATOM 648 N N . SER A 1 82 ? -6.839 2.289 15.151 1.00 84.94 82 SER A N 1
ATOM 649 C CA . SER A 1 82 ? -7.738 1.218 15.616 1.00 84.94 82 SER A CA 1
ATOM 650 C C . SER A 1 82 ? -9.229 1.586 15.621 1.00 84.94 82 SER A C 1
ATOM 652 O O . SER A 1 82 ? -10.084 0.706 15.649 1.00 84.94 82 SER A O 1
ATOM 654 N N . LYS A 1 83 ? -9.563 2.882 15.558 1.00 84.94 83 LYS A N 1
ATOM 655 C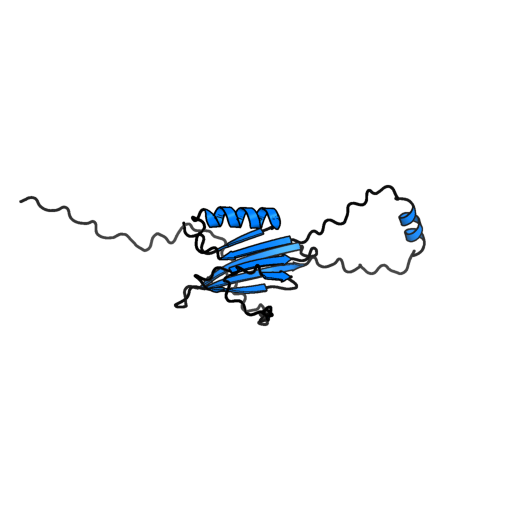 CA . LYS A 1 83 ? -10.947 3.380 15.456 1.00 84.94 83 LYS A CA 1
ATOM 656 C C . LYS A 1 83 ? -11.539 3.267 14.040 1.00 84.94 83 LYS A C 1
ATOM 658 O O . LYS A 1 83 ? -12.687 3.647 13.821 1.00 84.94 83 LYS A O 1
ATOM 663 N N . THR A 1 84 ? -10.777 2.753 13.077 1.00 86.50 84 THR A N 1
ATOM 664 C CA . THR A 1 84 ? -11.213 2.618 11.683 1.00 86.50 84 THR A CA 1
ATOM 665 C C . THR A 1 84 ? -12.095 1.381 11.511 1.00 86.50 84 THR A C 1
ATOM 667 O O . THR A 1 84 ? -11.680 0.267 11.816 1.00 86.50 84 THR A O 1
ATOM 670 N N . LEU A 1 85 ? -13.323 1.569 11.022 1.00 87.12 85 LEU A N 1
ATOM 671 C CA . LEU A 1 85 ? -14.268 0.494 10.708 1.00 87.12 85 LEU A CA 1
ATOM 672 C C . LEU A 1 85 ? -13.873 -0.243 9.428 1.00 87.12 85 LEU A C 1
ATOM 674 O O . LEU A 1 85 ? -13.908 -1.469 9.366 1.00 87.12 85 LEU A O 1
ATOM 678 N N . ARG A 1 86 ? -13.548 0.527 8.388 1.00 89.75 86 ARG A N 1
ATOM 679 C CA . ARG A 1 86 ? -13.276 0.034 7.040 1.00 89.75 86 ARG A CA 1
ATOM 680 C C . ARG A 1 86 ? -12.201 0.889 6.395 1.00 89.75 86 ARG A C 1
ATOM 682 O O . ARG A 1 86 ? -12.148 2.091 6.618 1.00 89.75 86 ARG A O 1
ATOM 689 N N . VAL A 1 87 ? -11.382 0.274 5.554 1.00 92.44 87 VAL A N 1
ATOM 690 C CA . VAL A 1 87 ? -10.413 0.975 4.712 1.00 92.44 87 VAL A CA 1
ATOM 691 C C . VAL A 1 87 ? -10.706 0.622 3.266 1.00 92.44 87 VAL A C 1
ATOM 693 O O . VAL A 1 87 ? -10.864 -0.553 2.934 1.00 92.44 87 VAL A O 1
ATOM 696 N N . VAL A 1 88 ? -10.791 1.634 2.410 1.00 94.31 88 VAL A N 1
ATOM 697 C CA . VAL A 1 88 ? -10.870 1.461 0.958 1.00 94.31 88 VAL A CA 1
ATOM 698 C C . VAL A 1 88 ? -9.553 1.920 0.356 1.00 94.31 88 VAL A C 1
ATOM 700 O O . VAL A 1 88 ? -9.120 3.039 0.611 1.00 94.31 88 VAL A O 1
ATOM 703 N N . ILE A 1 89 ? -8.924 1.056 -0.437 1.00 95.56 89 ILE A N 1
ATOM 704 C CA . ILE A 1 89 ? -7.692 1.360 -1.165 1.00 95.56 89 ILE A CA 1
ATOM 705 C C . ILE A 1 89 ? -8.021 1.307 -2.652 1.00 95.56 89 ILE A C 1
ATOM 707 O O . ILE A 1 89 ? -8.450 0.271 -3.156 1.00 95.56 89 ILE A O 1
ATOM 711 N N . ASN A 1 90 ? -7.844 2.426 -3.343 1.00 95.81 90 ASN A N 1
ATOM 712 C CA . ASN A 1 90 ? -8.020 2.536 -4.782 1.00 95.81 90 ASN A CA 1
ATOM 713 C C . ASN A 1 90 ? -6.665 2.848 -5.416 1.00 95.81 90 ASN A C 1
ATOM 715 O O . ASN A 1 90 ? -6.052 3.863 -5.094 1.00 95.81 90 ASN A O 1
ATOM 719 N N . VAL A 1 91 ? -6.199 1.962 -6.292 1.00 92.81 91 VAL A N 1
ATOM 720 C CA . VAL A 1 91 ? -4.945 2.124 -7.029 1.00 92.81 91 VAL A CA 1
ATOM 721 C C . VAL A 1 91 ? -5.298 2.313 -8.495 1.00 92.81 91 VAL A C 1
ATOM 723 O O . VAL A 1 91 ? -5.937 1.450 -9.095 1.00 92.81 91 VAL A O 1
ATOM 726 N N . ARG A 1 92 ? -4.895 3.447 -9.066 1.00 92.62 92 ARG A N 1
ATOM 727 C CA . ARG A 1 92 ? -5.121 3.785 -10.474 1.00 92.62 92 ARG A CA 1
ATOM 728 C C . ARG A 1 92 ? -3.797 4.041 -11.167 1.00 92.62 92 ARG A C 1
ATOM 730 O O . ARG A 1 92 ? -2.894 4.628 -10.579 1.00 92.62 92 ARG A O 1
ATOM 737 N N . VAL A 1 93 ? -3.713 3.626 -12.423 1.00 89.81 93 VAL A N 1
ATOM 738 C CA . VAL A 1 93 ? -2.583 3.919 -13.306 1.00 89.81 93 VAL A CA 1
ATOM 739 C C . VAL A 1 93 ? -3.035 4.983 -14.291 1.00 89.81 93 VAL A C 1
ATOM 741 O O . VAL A 1 93 ? -4.055 4.803 -14.956 1.00 89.81 93 VAL A O 1
ATOM 744 N N . TYR A 1 94 ? -2.292 6.082 -14.387 1.00 86.06 94 TYR A N 1
ATOM 745 C CA . TYR A 1 94 ? -2.555 7.123 -15.376 1.00 86.06 94 TYR A CA 1
ATOM 746 C C . TYR A 1 94 ? -1.502 7.056 -16.491 1.00 86.06 94 TYR A C 1
ATOM 748 O O . TYR A 1 94 ? -0.337 7.357 -16.232 1.00 86.06 94 TYR A O 1
ATOM 756 N N . PRO A 1 95 ? -1.888 6.678 -17.727 1.00 77.25 95 PRO A N 1
ATOM 757 C CA . PRO A 1 95 ? -0.960 6.533 -18.852 1.00 77.25 95 PRO A CA 1
ATOM 758 C C . PRO A 1 95 ? -0.716 7.846 -19.620 1.00 77.25 95 PRO A C 1
ATOM 760 O O . PRO A 1 95 ? -0.189 7.826 -20.726 1.00 77.25 95 PRO A O 1
ATOM 763 N N . PHE A 1 96 ? -1.154 8.992 -19.092 1.00 68.50 96 PHE A N 1
ATOM 764 C CA . PHE A 1 96 ? -1.207 10.248 -19.853 1.00 68.50 96 PHE A CA 1
ATOM 765 C C . PHE A 1 96 ? 0.111 11.033 -19.885 1.00 68.50 96 PHE A C 1
ATOM 767 O O . PHE A 1 96 ? 0.222 12.016 -20.6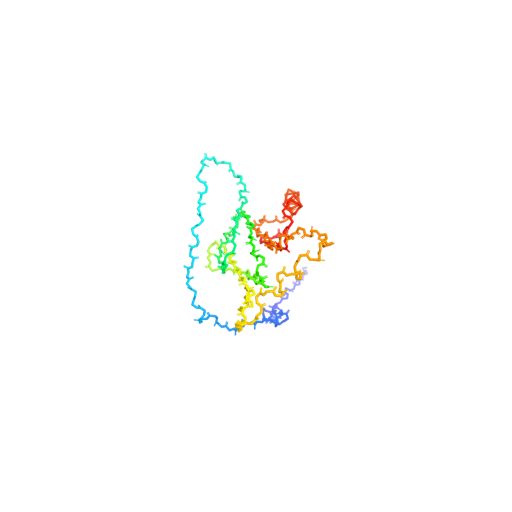15 1.00 68.50 96 PHE A O 1
ATOM 774 N N . THR A 1 97 ? 1.116 10.614 -19.121 1.00 63.38 97 THR A N 1
ATOM 775 C CA . THR A 1 97 ? 2.430 11.263 -19.043 1.00 63.38 97 THR A CA 1
ATOM 776 C C . THR A 1 97 ? 3.519 10.354 -19.611 1.00 63.38 97 THR A C 1
ATOM 778 O O . THR A 1 97 ? 3.396 9.135 -19.573 1.00 63.38 97 THR A O 1
ATOM 781 N N . LEU A 1 98 ? 4.630 10.936 -20.090 1.00 68.94 98 LEU A N 1
ATOM 782 C CA . LEU A 1 98 ? 5.844 10.195 -20.502 1.00 68.94 98 LEU A CA 1
ATOM 783 C C . LEU A 1 98 ? 6.446 9.326 -19.376 1.00 68.94 98 LEU A C 1
ATOM 785 O O . LEU A 1 98 ? 7.369 8.554 -19.611 1.00 68.94 98 LEU A O 1
ATOM 789 N N . ILE A 1 99 ? 5.937 9.485 -18.156 1.00 72.88 99 ILE A N 1
ATOM 790 C CA . ILE A 1 99 ? 6.266 8.730 -16.954 1.00 72.88 99 ILE A CA 1
ATOM 791 C C . ILE A 1 99 ? 4.936 8.154 -16.476 1.00 72.88 99 ILE A C 1
ATOM 793 O O . ILE A 1 99 ? 4.044 8.945 -16.156 1.00 72.88 99 ILE A O 1
ATOM 797 N N . TYR A 1 100 ? 4.752 6.833 -16.432 1.00 77.56 100 TYR A N 1
ATOM 798 C CA . TYR A 1 100 ? 3.528 6.306 -15.829 1.00 77.56 100 TYR A CA 1
ATOM 799 C C . TYR A 1 100 ? 3.512 6.675 -14.341 1.00 77.56 100 TYR A C 1
ATOM 801 O O . TYR A 1 100 ? 4.544 6.708 -13.667 1.00 77.56 100 TYR A O 1
ATOM 809 N N . MET A 1 101 ? 2.335 7.001 -13.816 1.00 88.00 101 MET A N 1
ATOM 810 C CA . MET A 1 101 ? 2.170 7.295 -12.395 1.00 88.00 101 MET A CA 1
ATOM 811 C C . MET A 1 101 ? 1.075 6.419 -11.808 1.00 88.00 101 MET A C 1
ATOM 813 O O . MET A 1 101 ? -0.020 6.297 -12.368 1.00 88.00 101 MET A O 1
ATOM 817 N N . TYR A 1 102 ? 1.372 5.835 -10.652 1.00 89.94 102 TYR A N 1
ATOM 818 C CA . TYR A 1 102 ? 0.392 5.143 -9.832 1.00 89.94 102 TYR A CA 1
ATOM 819 C C . TYR A 1 102 ? -0.179 6.138 -8.835 1.00 89.94 102 TYR A C 1
ATOM 821 O O . TYR A 1 102 ? 0.542 6.637 -7.973 1.00 89.94 102 TYR A O 1
ATOM 829 N N . THR A 1 103 ? -1.471 6.421 -8.920 1.00 91.25 103 THR A N 1
ATOM 830 C CA . THR A 1 103 ? -2.175 7.177 -7.886 1.00 91.25 103 THR A CA 1
ATOM 831 C C . THR A 1 103 ? -2.832 6.199 -6.933 1.00 91.25 103 THR A C 1
ATOM 833 O O . THR A 1 103 ? -3.645 5.368 -7.342 1.00 91.25 103 THR A O 1
ATOM 836 N N . ILE A 1 104 ? -2.491 6.312 -5.656 1.00 94.06 104 ILE A N 1
ATOM 837 C CA . ILE A 1 104 ? -3.059 5.498 -4.589 1.00 94.06 104 ILE A CA 1
ATOM 838 C C . ILE A 1 104 ? -3.878 6.406 -3.687 1.00 94.06 104 ILE A C 1
ATOM 840 O O . ILE A 1 104 ? -3.365 7.375 -3.131 1.00 94.06 104 ILE A O 1
ATOM 844 N N . LEU A 1 105 ? -5.157 6.071 -3.553 1.00 94.75 105 LEU A N 1
ATOM 845 C CA . LEU A 1 105 ? -6.109 6.735 -2.680 1.00 94.75 105 LEU A CA 1
ATOM 846 C C . LEU A 1 105 ? -6.545 5.758 -1.590 1.00 94.75 105 LEU A C 1
ATOM 848 O O . LEU A 1 105 ? -7.114 4.706 -1.878 1.00 94.75 105 LEU A O 1
ATOM 852 N N . ILE A 1 106 ? -6.286 6.111 -0.338 1.00 95.06 106 ILE A N 1
ATOM 853 C CA . ILE A 1 106 ? -6.653 5.333 0.842 1.00 95.06 106 ILE A CA 1
ATOM 854 C C . ILE A 1 106 ? -7.655 6.150 1.639 1.00 95.06 106 ILE A C 1
ATOM 856 O O . ILE A 1 106 ? -7.342 7.242 2.105 1.00 95.06 106 ILE A O 1
ATOM 860 N N . ILE A 1 107 ? -8.857 5.612 1.801 1.00 93.25 107 ILE A N 1
ATOM 861 C CA . ILE A 1 107 ? -9.960 6.267 2.501 1.00 93.25 107 ILE A CA 1
ATOM 862 C C . ILE A 1 107 ? -10.292 5.425 3.735 1.00 93.25 107 ILE A C 1
ATOM 864 O O . ILE A 1 107 ? -10.875 4.342 3.591 1.00 93.25 107 ILE A O 1
ATOM 868 N N . PRO A 1 108 ? -9.912 5.873 4.945 1.00 92.00 108 PRO A N 1
ATOM 869 C CA . PRO A 1 108 ? -10.378 5.258 6.173 1.00 92.00 108 PRO A CA 1
ATOM 870 C C . PRO A 1 108 ? -11.805 5.733 6.470 1.00 92.00 108 PRO A C 1
ATOM 872 O O . PRO A 1 108 ? -12.114 6.921 6.424 1.00 92.00 108 PRO A O 1
ATOM 875 N N . THR A 1 109 ? -12.682 4.800 6.809 1.00 87.81 109 THR A N 1
ATOM 876 C CA . THR A 1 109 ? -13.998 5.078 7.382 1.00 87.81 109 THR A CA 1
ATOM 877 C C . THR A 1 109 ? -13.900 4.830 8.878 1.00 87.81 109 THR A C 1
ATOM 879 O O . THR A 1 109 ? -13.735 3.686 9.305 1.00 87.81 109 THR A O 1
ATOM 882 N N . LEU A 1 110 ? -13.954 5.893 9.678 1.00 82.44 110 LEU A N 1
ATOM 883 C CA . LEU A 1 110 ? -13.956 5.785 11.135 1.00 82.44 110 LEU A CA 1
ATOM 884 C C . LEU A 1 110 ? -15.294 5.218 11.613 1.00 82.44 110 LEU A C 1
ATOM 886 O O . LEU A 1 110 ? -16.329 5.447 10.988 1.00 82.44 110 LEU A O 1
ATOM 890 N N . LYS A 1 111 ? -15.275 4.467 12.718 1.00 78.75 111 LYS A N 1
ATOM 891 C CA . LYS A 1 111 ? -16.513 4.228 13.460 1.00 78.75 111 LYS A CA 1
ATOM 892 C C . LYS A 1 111 ? -17.003 5.589 13.935 1.00 78.75 111 LYS A C 1
ATOM 894 O O . LYS A 1 111 ? -16.217 6.332 14.523 1.00 78.75 111 LYS A O 1
ATOM 899 N N . GLU A 1 112 ? -18.261 5.908 13.653 1.00 73.62 112 GLU A N 1
ATOM 900 C CA . GLU A 1 112 ? -18.948 6.967 14.381 1.00 73.62 112 GLU A CA 1
ATOM 901 C C . GLU A 1 112 ? -18.821 6.560 15.848 1.00 73.62 112 GLU A C 1
ATOM 903 O O . GLU A 1 112 ? -19.272 5.480 16.234 1.00 73.62 112 GLU A O 1
ATOM 908 N N . GLU A 1 113 ? -18.012 7.300 16.614 1.00 67.25 113 GLU A N 1
ATOM 909 C CA . GLU A 1 113 ? -17.932 7.054 18.047 1.00 67.25 113 GLU A CA 1
ATOM 910 C C . GLU A 1 113 ? -19.368 7.134 18.532 1.00 67.25 113 GLU A C 1
ATOM 912 O O . GLU A 1 113 ? -20.036 8.112 18.197 1.00 67.25 113 GLU A O 1
ATOM 917 N N . ASP A 1 114 ? -19.849 6.096 19.227 1.00 54.06 114 ASP A N 1
ATOM 918 C CA . ASP A 1 114 ? -21.163 6.117 19.858 1.00 54.06 114 ASP A CA 1
ATOM 919 C C . ASP A 1 114 ? -21.203 7.396 20.690 1.00 54.06 114 ASP A C 1
ATOM 921 O O . ASP A 1 114 ? -20.631 7.450 21.783 1.00 54.06 114 ASP A O 1
ATOM 925 N N . ILE A 1 115 ? -21.786 8.461 20.124 1.00 58.53 115 ILE A N 1
ATOM 926 C CA . ILE A 1 115 ? -21.952 9.741 20.796 1.00 58.53 115 ILE A CA 1
ATOM 927 C C . ILE A 1 115 ? -22.639 9.329 22.080 1.00 58.53 115 ILE A C 1
ATOM 929 O O . ILE A 1 115 ? -23.697 8.703 21.965 1.00 58.53 115 ILE A O 1
ATOM 933 N N . PRO A 1 116 ? -22.038 9.552 23.266 1.00 59.94 116 PRO A N 1
ATOM 934 C CA . PRO A 1 116 ? -22.590 9.043 24.504 1.00 59.94 116 PRO A CA 1
ATOM 935 C C . PRO A 1 116 ? -23.996 9.609 24.602 1.00 59.94 116 PRO A C 1
ATOM 937 O O . PRO A 1 116 ? -24.186 10.793 24.876 1.00 59.94 116 PRO A O 1
ATOM 940 N N . MET A 1 117 ? -24.963 8.760 24.252 1.00 56.88 117 MET A N 1
ATOM 941 C CA . MET A 1 117 ? -26.355 9.122 24.097 1.00 56.88 117 MET A CA 1
ATOM 942 C C . MET A 1 117 ? -26.737 9.637 25.470 1.00 56.88 117 MET A C 1
ATOM 944 O O . MET A 1 117 ? -26.622 8.883 26.439 1.00 56.88 117 MET A O 1
ATOM 948 N N . GLY A 1 118 ? -26.998 10.945 25.557 1.00 53.09 118 GLY A N 1
ATOM 949 C CA . GLY A 1 118 ? -26.968 11.703 26.801 1.00 53.09 118 GLY A CA 1
ATOM 950 C C . GLY A 1 118 ? -27.607 10.921 27.938 1.00 53.09 118 GLY A C 1
ATOM 951 O O . GLY A 1 118 ? -28.827 10.783 27.997 1.00 53.09 118 GLY A O 1
ATOM 952 N N . LYS A 1 119 ? -26.777 10.381 28.839 1.00 50.56 119 LYS A N 1
ATOM 953 C CA . LYS A 1 119 ? -27.272 9.834 30.093 1.00 50.56 119 LYS A CA 1
ATOM 954 C C . LYS A 1 119 ? -27.832 11.019 30.858 1.00 50.56 119 LYS A C 1
ATOM 956 O O . LYS A 1 119 ? -27.082 11.876 31.324 1.00 50.56 119 LYS A O 1
ATOM 961 N N . GLY A 1 120 ? -29.158 11.059 30.955 1.00 61.44 120 GLY A N 1
ATOM 962 C CA . GLY A 1 120 ? -29.846 11.890 31.926 1.00 61.44 120 GLY A CA 1
ATOM 963 C C . GLY A 1 120 ? -29.236 11.693 33.324 1.00 61.44 120 GLY A C 1
ATOM 964 O O . GLY A 1 120 ? -28.641 10.648 33.612 1.00 61.44 120 GLY A O 1
ATOM 965 N N . PRO A 1 121 ? -29.344 12.698 34.200 1.00 54.22 121 PRO A N 1
ATOM 966 C CA . PRO A 1 121 ? -28.679 12.708 35.494 1.00 54.22 121 PRO A CA 1
ATOM 967 C C . PRO A 1 121 ? -29.356 11.715 36.439 1.00 54.22 121 PRO A C 1
ATOM 969 O O . PRO A 1 121 ? -30.278 12.082 37.157 1.00 54.22 121 PRO A O 1
ATOM 972 N N . SER A 1 122 ? -28.949 10.446 36.451 1.00 55.19 122 SER A N 1
ATOM 973 C CA . SER A 1 122 ? -29.404 9.490 37.467 1.00 55.19 122 SER A CA 1
ATOM 974 C C . SER A 1 122 ? -28.412 8.335 37.647 1.00 55.19 122 SER A C 1
ATOM 976 O O . SER A 1 122 ? -28.159 7.564 36.727 1.00 55.19 122 SER A O 1
ATOM 978 N N . HIS A 1 123 ? -27.906 8.216 38.882 1.00 51.41 123 HIS A N 1
ATOM 979 C CA . HIS A 1 123 ? -27.178 7.075 39.469 1.00 51.41 123 HIS A CA 1
ATOM 980 C C . HIS A 1 123 ? -25.657 6.974 39.238 1.00 51.41 123 HIS A C 1
ATOM 982 O O . HIS A 1 123 ? -25.137 5.942 38.831 1.00 51.41 123 HIS A O 1
ATOM 988 N N . THR A 1 124 ? -24.908 8.008 39.623 1.00 55.56 124 THR A N 1
ATOM 989 C CA . THR A 1 124 ? -23.430 8.012 39.684 1.00 55.56 124 THR A CA 1
ATOM 990 C C . THR A 1 124 ? -22.814 7.123 40.777 1.00 55.56 124 THR A C 1
ATOM 992 O O . THR A 1 124 ? -21.620 6.842 40.716 1.00 55.56 124 THR A O 1
ATOM 995 N N . LEU A 1 125 ? -23.583 6.649 41.765 1.00 55.44 125 LEU A N 1
ATOM 996 C CA . LEU A 1 125 ? -23.028 5.923 42.922 1.00 55.44 125 LEU A CA 1
ATOM 997 C C . LEU A 1 125 ? -23.062 4.390 42.806 1.00 55.44 125 LEU A C 1
ATOM 999 O O . LEU A 1 125 ? -22.220 3.725 43.402 1.00 55.44 125 LEU A O 1
ATOM 1003 N N . LEU A 1 126 ? -23.975 3.813 42.019 1.00 53.03 126 LEU A N 1
ATOM 1004 C CA . LEU A 1 126 ? -24.106 2.351 41.902 1.00 53.03 126 LEU A CA 1
ATOM 1005 C C . LEU A 1 126 ? -23.048 1.726 40.976 1.00 53.03 126 LEU A C 1
ATOM 1007 O O . LEU A 1 126 ? -22.536 0.647 41.260 1.00 53.03 126 LEU A O 1
ATOM 1011 N N . THR A 1 127 ? -22.621 2.438 39.932 1.00 56.75 127 THR A N 1
ATOM 1012 C CA . THR A 1 127 ? -21.599 1.952 38.988 1.00 56.75 127 THR A CA 1
ATOM 1013 C C . THR A 1 127 ? -20.193 1.857 39.582 1.00 56.75 127 THR A C 1
ATOM 1015 O O . THR A 1 127 ? -19.392 1.052 39.116 1.00 56.75 127 THR A O 1
ATOM 1018 N N . HIS A 1 128 ? -19.865 2.647 40.610 1.00 52.22 128 HIS A N 1
ATOM 1019 C CA . HIS A 1 128 ? -18.522 2.617 41.203 1.00 52.22 128 HIS A CA 1
ATOM 1020 C C . HIS A 1 128 ? -18.290 1.367 42.072 1.00 52.22 128 HIS A C 1
ATOM 1022 O O . HIS A 1 128 ? -17.152 0.931 42.238 1.00 52.22 128 HIS A O 1
ATOM 1028 N N . LEU A 1 129 ? -19.360 0.758 42.596 1.00 52.94 129 LEU A N 1
ATOM 1029 C CA . LEU A 1 129 ? -19.285 -0.466 43.399 1.00 52.94 129 LEU A CA 1
ATOM 1030 C C . LEU A 1 129 ? -19.220 -1.732 42.532 1.00 52.94 129 LEU A C 1
ATOM 1032 O O . LEU A 1 129 ? -18.470 -2.651 42.855 1.00 52.94 129 LEU A O 1
ATOM 1036 N N . GLU A 1 130 ? -19.913 -1.767 41.390 1.00 54.03 130 GLU A N 1
ATOM 1037 C CA . GLU A 1 130 ? -19.877 -2.924 40.480 1.00 54.03 130 GLU A CA 1
ATOM 1038 C C . GLU A 1 130 ? -18.530 -3.097 39.755 1.00 54.03 130 GLU A C 1
ATOM 1040 O O . GLU A 1 130 ? -18.161 -4.219 39.402 1.00 54.03 130 GLU A O 1
ATOM 1045 N N . MET A 1 131 ? -17.755 -2.021 39.576 1.00 56.00 131 MET A N 1
ATOM 1046 C CA . MET A 1 131 ? -16.423 -2.094 38.958 1.00 56.00 131 MET A CA 1
ATOM 1047 C C . MET A 1 131 ? -15.354 -2.693 39.880 1.00 56.00 131 MET A C 1
ATOM 1049 O O . MET A 1 131 ? -14.339 -3.182 39.390 1.00 56.00 131 MET A O 1
ATOM 1053 N N . SER A 1 132 ? -15.575 -2.701 41.198 1.00 52.09 132 SER A N 1
ATOM 1054 C CA . SER A 1 132 ? -14.567 -3.156 42.163 1.00 52.09 132 SER A CA 1
ATOM 1055 C C . SER A 1 132 ? -14.645 -4.653 42.495 1.00 52.09 132 SER A C 1
ATOM 1057 O O . SER A 1 132 ? -13.779 -5.148 43.207 1.00 52.09 132 SER A O 1
ATOM 1059 N N . LEU A 1 133 ? -15.652 -5.384 41.993 1.00 55.88 133 LEU A N 1
ATOM 1060 C CA . LEU A 1 133 ? -15.917 -6.782 42.380 1.00 55.88 133 LEU A CA 1
ATOM 1061 C C . LEU A 1 133 ? -15.735 -7.819 41.252 1.00 55.88 133 LEU A C 1
ATOM 1063 O O . LEU A 1 133 ? -15.937 -9.006 41.485 1.00 55.88 133 LEU A O 1
ATOM 1067 N N . LYS A 1 134 ? -15.310 -7.421 40.043 1.00 55.47 134 LYS A N 1
ATOM 1068 C CA . LYS A 1 134 ? -15.001 -8.349 38.927 1.00 55.47 134 LYS A CA 1
ATOM 1069 C C . LYS A 1 134 ? -13.495 -8.484 38.674 1.00 55.47 134 LYS A C 1
ATOM 1071 O O . LYS A 1 134 ? -13.029 -8.431 37.537 1.00 55.47 134 LYS A O 1
ATOM 1076 N N . GLN A 1 135 ? -12.731 -8.657 39.746 1.00 51.00 135 GLN A N 1
ATOM 1077 C CA . GLN A 1 135 ? -11.267 -8.701 39.739 1.00 51.00 135 GLN A CA 1
ATOM 1078 C C . GLN A 1 135 ? -10.698 -10.106 39.437 1.00 51.00 135 GLN A C 1
ATOM 1080 O O . GLN A 1 135 ? -9.722 -10.512 40.047 1.00 51.00 135 GLN A O 1
ATOM 1085 N N . ASP A 1 136 ? -11.292 -10.819 38.472 1.00 51.38 136 ASP A N 1
ATOM 1086 C CA . ASP A 1 136 ? -10.760 -12.076 37.896 1.00 51.38 136 ASP A CA 1
ATOM 1087 C C . ASP A 1 136 ? -10.639 -12.020 36.360 1.00 51.38 136 ASP A C 1
ATOM 1089 O O . ASP A 1 136 ? -10.352 -13.012 35.682 1.00 51.38 136 ASP A O 1
ATOM 1093 N N . ALA A 1 137 ? -10.824 -10.840 35.764 1.00 58.16 137 ALA A N 1
ATOM 1094 C CA . ALA A 1 137 ? -10.553 -10.644 34.351 1.00 58.16 137 ALA A CA 1
ATOM 1095 C C . ALA A 1 137 ? -9.035 -10.614 34.137 1.00 58.16 137 ALA A C 1
ATOM 1097 O O . ALA A 1 137 ? -8.390 -9.587 34.353 1.00 58.16 137 ALA A O 1
ATOM 1098 N N . ARG A 1 138 ? -8.467 -11.753 33.703 1.00 52.28 138 ARG A N 1
ATOM 1099 C CA . ARG A 1 138 ? -7.175 -11.817 33.000 1.00 52.28 138 ARG A CA 1
ATOM 1100 C C . ARG A 1 138 ? -7.033 -10.545 32.177 1.00 52.28 138 ARG A C 1
ATOM 1102 O O . ARG A 1 138 ? -7.852 -10.317 31.287 1.00 52.28 138 ARG A O 1
ATOM 1109 N N . SER A 1 139 ? -6.033 -9.725 32.489 1.00 49.19 139 SER A N 1
ATOM 1110 C CA . SER A 1 139 ? -5.726 -8.540 31.706 1.00 49.19 139 SER A CA 1
ATOM 1111 C C . SER A 1 139 ? -5.295 -9.002 30.316 1.00 49.19 139 SER A C 1
ATOM 1113 O O . SER A 1 139 ? -4.128 -9.243 30.020 1.00 49.19 139 SER A O 1
ATOM 1115 N N . THR A 1 140 ? -6.268 -9.179 29.430 1.00 60.78 140 THR A N 1
ATOM 1116 C CA . THR A 1 140 ? -6.033 -9.124 28.000 1.00 60.78 140 THR A CA 1
ATOM 1117 C C . THR A 1 140 ? -5.515 -7.722 27.762 1.00 60.78 140 THR A C 1
ATOM 1119 O O . THR A 1 140 ? -6.292 -6.769 27.702 1.00 60.78 140 THR A O 1
ATOM 1122 N N . MET A 1 141 ? -4.184 -7.599 27.742 1.00 56.41 141 MET A N 1
ATOM 1123 C CA . MET A 1 141 ? -3.485 -6.434 27.222 1.00 56.41 141 MET A CA 1
ATOM 1124 C C . MET A 1 141 ? -4.260 -5.983 25.985 1.00 56.41 141 MET A C 1
ATOM 1126 O O . MET A 1 141 ? -4.520 -6.835 25.126 1.00 56.41 141 MET A O 1
ATOM 1130 N N . PRO A 1 142 ? -4.712 -4.719 25.919 1.00 60.34 142 PRO A N 1
ATOM 1131 C CA . PRO A 1 142 ? -5.468 -4.248 24.775 1.00 60.34 142 PRO A CA 1
ATOM 1132 C C . PRO A 1 142 ? -4.597 -4.483 23.547 1.00 60.34 142 PRO A C 1
ATOM 1134 O O . PRO A 1 142 ? -3.558 -3.847 23.380 1.00 60.34 142 PRO A O 1
ATOM 1137 N N . VAL A 1 143 ? -4.974 -5.478 22.744 1.00 61.97 143 VAL A N 1
ATOM 1138 C CA . VAL A 1 143 ? -4.290 -5.786 21.495 1.00 61.97 143 VAL A CA 1
ATOM 1139 C C . VAL A 1 143 ? -4.396 -4.513 20.673 1.00 61.97 143 VAL A C 1
ATOM 1141 O O . VAL A 1 143 ? -5.508 -4.068 20.386 1.00 61.97 143 VAL A O 1
ATOM 1144 N N . ASP A 1 144 ? -3.256 -3.887 20.375 1.00 66.69 144 ASP A N 1
ATOM 1145 C CA . ASP A 1 144 ? -3.199 -2.670 19.570 1.00 66.69 144 ASP A CA 1
ATOM 1146 C C . ASP A 1 144 ? -3.687 -3.036 18.165 1.00 66.69 144 ASP A C 1
ATOM 1148 O O . ASP A 1 144 ? -2.929 -3.491 17.311 1.00 66.69 144 ASP A O 1
ATOM 1152 N N . SER A 1 145 ? -4.997 -2.924 17.948 1.00 73.25 145 SER A N 1
ATOM 1153 C CA . SER A 1 145 ? -5.715 -3.369 16.751 1.00 73.25 145 SER A CA 1
ATOM 1154 C C . SER A 1 145 ? -5.523 -2.406 15.578 1.00 73.25 145 SER A C 1
ATOM 1156 O O . SER A 1 145 ? -6.423 -2.185 14.769 1.00 73.25 145 SER A O 1
ATOM 1158 N N . ARG A 1 146 ? -4.338 -1.794 15.490 1.00 86.62 146 ARG A N 1
ATOM 1159 C CA . ARG A 1 146 ? -3.962 -0.929 14.377 1.00 86.62 146 ARG A CA 1
ATOM 1160 C C . ARG A 1 146 ? -3.726 -1.786 13.154 1.00 86.62 146 ARG A C 1
ATOM 1162 O O . ARG A 1 146 ? -2.899 -2.697 13.148 1.00 86.62 146 ARG A O 1
ATOM 1169 N N . MET A 1 147 ? -4.439 -1.443 12.100 1.00 91.88 147 MET A N 1
ATOM 1170 C CA . MET A 1 147 ? -4.271 -2.069 10.808 1.00 91.88 147 MET A CA 1
ATOM 1171 C C . MET A 1 147 ? -3.030 -1.479 10.134 1.00 91.88 147 MET A C 1
ATOM 1173 O O . MET A 1 147 ? -2.847 -0.263 10.100 1.00 91.88 147 MET A O 1
ATOM 1177 N N . LYS A 1 148 ? -2.154 -2.338 9.614 1.00 94.38 148 LYS A N 1
ATOM 1178 C CA . LYS A 1 148 ? -0.936 -1.915 8.910 1.00 94.38 148 LYS A CA 1
ATOM 1179 C C . LYS A 1 148 ? -1.062 -2.246 7.433 1.00 94.38 148 LYS A C 1
ATOM 1181 O O . LYS A 1 148 ? -1.345 -3.391 7.085 1.00 94.38 148 LYS A O 1
ATOM 1186 N N . VAL A 1 149 ? -0.820 -1.270 6.571 1.00 96.00 149 VAL A N 1
ATOM 1187 C CA . VAL A 1 149 ? -0.802 -1.460 5.120 1.00 96.00 149 VAL A CA 1
ATOM 1188 C C . VAL A 1 149 ? 0.626 -1.287 4.624 1.00 96.00 149 VAL A C 1
ATOM 1190 O O . VAL A 1 149 ? 1.227 -0.236 4.833 1.00 96.00 149 VAL A O 1
ATOM 1193 N N . LEU A 1 150 ? 1.173 -2.311 3.977 1.00 96.81 150 LEU A N 1
ATOM 1194 C CA . LEU A 1 150 ? 2.423 -2.215 3.232 1.00 96.81 150 LEU A CA 1
ATOM 1195 C C . LEU A 1 150 ? 2.098 -1.837 1.789 1.00 96.81 150 LEU A C 1
ATOM 1197 O O . LEU A 1 150 ? 1.463 -2.614 1.081 1.00 96.81 150 LEU A O 1
ATOM 1201 N N . LEU A 1 151 ? 2.559 -0.672 1.349 1.00 96.44 151 LEU A N 1
ATOM 1202 C CA . LEU A 1 151 ? 2.490 -0.241 -0.041 1.00 96.44 151 LEU A CA 1
ATOM 1203 C C . LEU A 1 151 ? 3.896 -0.254 -0.634 1.00 96.44 151 LEU A C 1
ATOM 1205 O O . LEU A 1 151 ? 4.785 0.443 -0.141 1.00 96.44 151 LEU A O 1
ATOM 1209 N N . TRP A 1 152 ? 4.107 -1.044 -1.682 1.00 95.56 152 TRP A N 1
ATOM 1210 C CA . TRP A 1 152 ? 5.423 -1.204 -2.288 1.00 95.56 152 TRP A CA 1
ATOM 1211 C C . TRP A 1 152 ? 5.340 -1.196 -3.810 1.00 95.56 152 TRP A C 1
ATOM 1213 O O . TRP A 1 152 ? 4.768 -2.098 -4.423 1.00 95.56 152 TRP A O 1
ATOM 1223 N N . ASN A 1 153 ? 5.987 -0.200 -4.414 1.00 93.75 153 ASN A N 1
ATOM 1224 C CA . ASN A 1 153 ? 6.345 -0.271 -5.820 1.00 93.75 153 ASN A CA 1
ATOM 1225 C C . ASN A 1 153 ? 7.596 -1.133 -6.001 1.00 93.75 153 ASN A C 1
ATOM 1227 O O . ASN A 1 153 ? 8.700 -0.683 -5.690 1.00 93.75 153 ASN A O 1
ATOM 1231 N N . CYS A 1 154 ? 7.411 -2.390 -6.409 1.00 91.69 154 CYS A N 1
ATOM 1232 C CA . CYS A 1 154 ? 8.453 -3.414 -6.312 1.00 91.69 154 CYS A CA 1
ATOM 1233 C C . CYS A 1 154 ? 9.363 -3.533 -7.535 1.00 91.69 154 CYS A C 1
ATOM 1235 O O . CYS A 1 154 ? 10.393 -4.191 -7.427 1.00 91.69 154 CYS A O 1
ATOM 1237 N N . ARG A 1 155 ? 9.024 -2.881 -8.659 1.00 90.88 155 ARG A N 1
ATOM 1238 C CA . ARG A 1 155 ? 9.802 -2.915 -9.913 1.00 90.88 155 ARG A CA 1
ATOM 1239 C C . ARG A 1 155 ? 10.195 -4.332 -10.367 1.00 90.88 155 ARG A C 1
ATOM 1241 O O . ARG A 1 155 ? 11.309 -4.566 -10.833 1.00 90.88 155 ARG A O 1
ATOM 1248 N N . GLY A 1 156 ? 9.278 -5.278 -10.222 1.00 91.25 156 GLY A N 1
ATOM 1249 C CA . GLY A 1 156 ? 9.452 -6.675 -10.595 1.00 91.25 156 GLY A CA 1
ATOM 1250 C C . GLY A 1 156 ? 9.603 -7.588 -9.382 1.00 91.25 156 GLY A C 1
ATOM 1251 O O . GLY A 1 156 ? 10.494 -7.442 -8.549 1.00 91.25 156 GLY A O 1
ATOM 1252 N N . CYS A 1 157 ? 8.743 -8.602 -9.306 1.00 92.75 157 CYS A N 1
ATOM 1253 C CA . CYS A 1 157 ? 8.747 -9.567 -8.204 1.00 92.75 157 CYS A CA 1
ATOM 1254 C C . CYS A 1 157 ? 9.526 -10.858 -8.514 1.00 92.75 157 CYS A C 1
ATOM 1256 O O . CYS A 1 157 ? 9.560 -11.778 -7.693 1.00 92.75 157 CYS A O 1
ATOM 1258 N N . ASN A 1 158 ? 10.133 -10.960 -9.702 1.00 91.56 158 ASN A N 1
ATOM 1259 C CA . ASN A 1 158 ? 10.784 -12.188 -10.170 1.00 91.56 158 ASN A CA 1
ATOM 1260 C C . ASN A 1 158 ? 12.224 -12.373 -9.632 1.00 91.56 158 ASN A C 1
ATOM 1262 O O . ASN A 1 158 ? 12.795 -13.458 -9.705 1.00 91.56 158 ASN A O 1
ATOM 1266 N N . ASN A 1 159 ? 12.817 -11.345 -9.021 1.00 90.06 159 ASN A N 1
ATOM 1267 C CA . ASN A 1 159 ? 14.165 -11.429 -8.456 1.00 90.06 159 ASN A CA 1
ATOM 1268 C C . ASN A 1 159 ? 14.178 -12.252 -7.133 1.00 90.06 159 ASN A C 1
ATOM 1270 O O . ASN A 1 159 ? 13.347 -12.003 -6.253 1.00 90.06 159 ASN A O 1
ATOM 1274 N N . PRO A 1 160 ? 15.105 -13.214 -6.924 1.00 92.75 160 PRO A N 1
ATOM 1275 C CA . PRO A 1 160 ? 15.267 -13.894 -5.631 1.00 92.75 160 PRO A CA 1
ATOM 1276 C C . PRO A 1 160 ? 15.513 -12.939 -4.450 1.00 92.75 160 PRO A C 1
ATOM 1278 O O . PRO A 1 160 ? 15.034 -13.201 -3.343 1.00 92.75 160 PRO A O 1
ATOM 1281 N N . ASP A 1 161 ? 16.191 -11.813 -4.676 1.00 93.44 161 ASP A N 1
ATOM 1282 C CA . ASP A 1 161 ? 16.397 -10.783 -3.658 1.00 93.44 161 ASP A CA 1
ATOM 1283 C C . ASP A 1 161 ? 15.074 -10.162 -3.213 1.00 93.44 161 ASP A C 1
ATOM 1285 O O . ASP A 1 161 ? 14.867 -9.981 -2.012 1.00 93.44 161 ASP A O 1
ATOM 1289 N N . PHE A 1 162 ? 14.142 -9.922 -4.146 1.00 94.00 162 PHE A N 1
ATOM 1290 C CA . PHE A 1 162 ? 12.801 -9.444 -3.811 1.00 94.00 162 PHE A CA 1
ATOM 1291 C C . PHE A 1 162 ? 12.109 -10.421 -2.863 1.00 94.00 162 PHE A C 1
ATOM 1293 O O . PHE A 1 162 ? 11.617 -10.005 -1.821 1.00 94.00 162 PHE A O 1
ATOM 1300 N N . LYS A 1 163 ? 12.129 -11.727 -3.159 1.00 95.00 163 LYS A N 1
ATOM 1301 C CA . LYS A 1 163 ? 11.489 -12.748 -2.309 1.00 95.00 163 LYS A CA 1
ATOM 1302 C C . LYS A 1 163 ? 12.076 -12.764 -0.897 1.00 95.00 163 LYS A C 1
ATOM 1304 O O . LYS A 1 163 ? 11.322 -12.840 0.072 1.00 95.00 163 LYS A O 1
ATOM 1309 N N . ARG A 1 164 ? 13.406 -12.661 -0.772 1.00 96.12 164 ARG A N 1
ATOM 1310 C CA . ARG A 1 164 ? 14.094 -12.595 0.528 1.00 96.12 164 ARG A CA 1
ATOM 1311 C C . ARG A 1 164 ? 13.696 -11.337 1.301 1.00 96.12 164 ARG A C 1
ATOM 1313 O O . ARG A 1 164 ? 13.288 -11.444 2.453 1.00 96.12 164 ARG A O 1
ATOM 1320 N N . ILE A 1 165 ? 13.773 -10.170 0.661 1.00 94.62 165 ILE A N 1
ATOM 1321 C CA . ILE A 1 165 ? 13.442 -8.877 1.276 1.00 94.62 165 ILE A CA 1
ATOM 1322 C C . ILE A 1 165 ? 11.961 -8.830 1.663 1.00 94.62 165 ILE A C 1
ATOM 1324 O O . ILE A 1 165 ? 11.633 -8.460 2.785 1.00 94.62 165 ILE A O 1
ATOM 1328 N N . PHE A 1 166 ? 11.069 -9.246 0.766 1.00 95.81 166 PHE A N 1
ATOM 1329 C CA . PHE A 1 166 ? 9.630 -9.297 0.998 1.00 95.81 166 PHE A CA 1
ATOM 1330 C C . PHE A 1 166 ? 9.283 -10.193 2.180 1.00 95.81 166 PHE A C 1
ATOM 1332 O O . PHE A 1 166 ? 8.567 -9.753 3.078 1.00 95.81 166 PHE A O 1
ATOM 1339 N N . LYS A 1 167 ? 9.851 -11.404 2.231 1.00 96.62 167 LYS A N 1
ATOM 1340 C CA . LYS A 1 167 ? 9.669 -12.318 3.361 1.00 96.62 167 LYS A CA 1
ATOM 1341 C C . LYS A 1 167 ? 10.076 -11.655 4.675 1.00 96.62 167 LYS A C 1
ATOM 1343 O O . LYS A 1 167 ? 9.270 -11.621 5.599 1.00 96.62 167 LYS A O 1
ATOM 1348 N N . SER A 1 168 ? 11.267 -11.056 4.733 1.00 95.56 168 SER A N 1
ATOM 1349 C CA . SER A 1 168 ? 11.712 -10.332 5.924 1.00 95.56 168 SER A CA 1
ATOM 1350 C C . SER A 1 168 ? 10.751 -9.195 6.286 1.00 95.56 168 SER A C 1
ATOM 1352 O O . SER A 1 168 ? 10.295 -9.119 7.420 1.00 95.56 168 SER A O 1
ATOM 1354 N N . ILE A 1 169 ? 10.370 -8.332 5.343 1.00 94.62 169 ILE A N 1
ATOM 1355 C CA . ILE A 1 169 ? 9.472 -7.203 5.631 1.00 94.62 169 ILE A CA 1
ATOM 1356 C C . ILE A 1 169 ? 8.134 -7.686 6.206 1.00 94.62 169 ILE A C 1
ATOM 1358 O O . ILE A 1 169 ? 7.651 -7.102 7.180 1.00 94.62 169 ILE A O 1
ATOM 1362 N N . VAL A 1 170 ? 7.550 -8.739 5.633 1.00 95.88 170 VAL A N 1
ATOM 1363 C CA . VAL A 1 170 ? 6.269 -9.295 6.083 1.00 95.88 170 VAL A CA 1
ATOM 1364 C C . VAL A 1 170 ? 6.397 -9.929 7.466 1.00 95.88 170 VAL A C 1
ATOM 1366 O O . VAL A 1 170 ? 5.587 -9.617 8.335 1.00 95.88 170 VAL A O 1
ATOM 1369 N N . GLU A 1 171 ? 7.426 -10.745 7.700 1.00 96.00 171 GLU A N 1
ATOM 1370 C CA . GLU A 1 171 ? 7.661 -11.399 8.994 1.00 96.00 171 GLU A CA 1
ATOM 1371 C C . GLU A 1 171 ? 7.908 -10.383 10.117 1.00 96.00 171 GLU A C 1
ATOM 1373 O O . GLU A 1 171 ? 7.329 -10.498 11.195 1.00 96.00 171 GLU A O 1
ATOM 1378 N N . TRP A 1 172 ? 8.719 -9.353 9.858 1.00 93.56 172 TRP A N 1
ATOM 1379 C CA . TRP A 1 172 ? 9.088 -8.357 10.867 1.00 93.56 172 TRP A CA 1
ATOM 1380 C C . TRP A 1 172 ? 7.966 -7.364 11.186 1.00 93.56 172 TRP A C 1
ATOM 1382 O O . TRP A 1 172 ? 7.848 -6.918 12.326 1.00 93.56 172 TRP A O 1
ATOM 1392 N N . ASN A 1 173 ? 7.147 -6.984 10.201 1.00 92.75 173 ASN A N 1
ATOM 1393 C CA . ASN A 1 173 ? 6.157 -5.916 10.389 1.00 92.75 173 ASN A CA 1
ATOM 1394 C C . ASN A 1 173 ? 4.725 -6.420 10.571 1.00 92.75 173 ASN A C 1
ATOM 1396 O O . ASN A 1 173 ? 3.902 -5.683 11.133 1.00 92.75 173 ASN A O 1
ATOM 1400 N N . ASN A 1 174 ? 4.444 -7.641 10.104 1.00 94.44 174 ASN A N 1
ATOM 1401 C CA . ASN A 1 174 ? 3.131 -8.278 10.094 1.00 94.44 174 ASN A CA 1
ATOM 1402 C C . ASN A 1 174 ? 2.024 -7.355 9.527 1.00 94.44 174 ASN A C 1
ATOM 1404 O O . ASN A 1 174 ? 1.104 -6.973 10.260 1.00 94.44 174 ASN A O 1
ATOM 1408 N N . PRO A 1 175 ? 2.136 -6.899 8.259 1.00 95.56 175 PRO A N 1
ATOM 1409 C CA . PRO A 1 175 ? 1.112 -6.059 7.645 1.00 95.56 175 PRO A CA 1
ATOM 1410 C C . PRO A 1 175 ? -0.225 -6.798 7.522 1.00 95.56 175 PRO A C 1
ATOM 1412 O O . PRO A 1 175 ? -0.272 -7.972 7.172 1.00 95.56 175 PRO A O 1
ATOM 1415 N N . SER A 1 176 ? -1.322 -6.078 7.745 1.00 94.12 176 SER A N 1
ATOM 1416 C CA . SER A 1 176 ? -2.690 -6.572 7.555 1.00 94.12 176 SER A CA 1
ATOM 1417 C C . SER A 1 176 ? -3.106 -6.566 6.081 1.00 94.12 176 SER A C 1
ATOM 1419 O O . SER A 1 176 ? -3.880 -7.416 5.656 1.00 94.12 176 SER A O 1
ATOM 1421 N N . ILE A 1 177 ? -2.613 -5.592 5.308 1.00 94.62 177 ILE A N 1
ATOM 1422 C CA . ILE A 1 177 ? -2.804 -5.501 3.855 1.00 94.62 177 ILE A CA 1
ATOM 1423 C C . ILE A 1 177 ? -1.459 -5.250 3.187 1.00 94.62 177 ILE A C 1
ATOM 1425 O O . ILE A 1 177 ? -0.636 -4.485 3.688 1.00 94.62 177 ILE A O 1
ATOM 1429 N N . ILE A 1 178 ? -1.267 -5.864 2.024 1.00 96.38 178 ILE A N 1
ATOM 1430 C CA . ILE A 1 178 ? -0.108 -5.658 1.163 1.00 96.38 178 ILE A CA 1
ATOM 1431 C C . ILE A 1 178 ? -0.609 -5.214 -0.214 1.00 96.38 178 ILE A C 1
ATOM 1433 O O . ILE A 1 178 ? -1.448 -5.881 -0.818 1.00 96.38 178 ILE A O 1
ATOM 1437 N N . CYS A 1 179 ? -0.080 -4.102 -0.712 1.00 95.75 179 CYS A N 1
ATOM 1438 C CA . CYS A 1 179 ? -0.346 -3.557 -2.036 1.00 95.75 179 CYS A CA 1
ATOM 1439 C C . CYS A 1 179 ? 0.973 -3.482 -2.808 1.00 95.75 179 CYS A C 1
ATOM 1441 O O . CYS A 1 179 ? 1.863 -2.714 -2.437 1.00 95.75 179 CYS A O 1
ATOM 1443 N N . LEU A 1 180 ? 1.096 -4.282 -3.867 1.00 95.25 180 LEU A N 1
ATOM 1444 C CA . LEU A 1 180 ? 2.271 -4.310 -4.735 1.00 95.25 180 LEU A CA 1
ATOM 1445 C C . LEU A 1 180 ? 1.935 -3.685 -6.092 1.00 95.25 180 LEU A C 1
ATOM 1447 O O . LEU A 1 180 ? 0.908 -4.021 -6.681 1.00 95.25 180 LEU A O 1
ATOM 1451 N N . THR A 1 181 ? 2.802 -2.806 -6.590 1.00 93.44 181 THR A N 1
ATOM 1452 C CA . THR A 1 181 ? 2.742 -2.268 -7.962 1.00 93.44 181 THR A CA 1
ATOM 1453 C C . THR A 1 181 ? 3.997 -2.653 -8.743 1.00 93.44 181 THR A C 1
ATOM 1455 O O . THR A 1 181 ? 5.003 -3.039 -8.144 1.00 93.44 181 THR A O 1
ATOM 1458 N N . GLU A 1 182 ? 3.922 -2.589 -10.077 1.00 91.94 182 GLU A N 1
ATOM 1459 C CA . GLU A 1 182 ? 4.985 -3.039 -10.993 1.00 91.94 182 GLU A CA 1
ATOM 1460 C C . GLU A 1 182 ? 5.442 -4.483 -10.731 1.00 91.94 182 GLU A C 1
ATOM 1462 O O . GLU A 1 182 ? 6.630 -4.780 -10.715 1.00 91.94 182 GLU A O 1
ATOM 1467 N N . THR A 1 183 ? 4.517 -5.422 -10.529 1.00 92.06 183 THR A N 1
ATOM 1468 C CA . THR A 1 183 ? 4.848 -6.841 -10.292 1.00 92.06 183 THR A CA 1
ATOM 1469 C C . THR A 1 183 ? 5.217 -7.597 -11.573 1.00 92.06 183 THR A C 1
ATOM 1471 O O . THR A 1 183 ? 5.010 -8.806 -11.636 1.00 92.06 183 THR A O 1
ATOM 1474 N N . ILE A 1 184 ? 5.680 -6.903 -12.618 1.00 85.50 184 ILE A N 1
ATOM 1475 C CA . ILE A 1 184 ? 5.928 -7.508 -13.933 1.00 85.50 184 ILE A CA 1
ATOM 1476 C C . ILE A 1 184 ? 6.899 -8.687 -13.751 1.00 85.50 184 ILE A C 1
ATOM 1478 O O . ILE A 1 184 ? 7.933 -8.555 -13.087 1.00 85.50 184 ILE A O 1
ATOM 1482 N N . MET A 1 185 ? 6.484 -9.851 -14.259 1.00 56.88 185 MET A N 1
ATOM 1483 C CA . MET A 1 185 ? 7.196 -11.131 -14.185 1.00 56.88 185 MET A CA 1
ATOM 1484 C C . MET A 1 185 ? 8.056 -11.369 -15.416 1.00 56.88 185 MET A C 1
ATOM 1486 O O . MET A 1 185 ? 7.606 -10.984 -16.517 1.00 56.88 185 MET A O 1
#

InterPro domains:
  IPR036691 Endonuclease/exonuclease/phosphatase superfamily [G3DSA:3.60.10.10] (143-185)
  IPR036691 Endonuclease/exonuclease/phosphatase superfamily [SSF56219] (142-183)

Organism: NCBI:txid243964

Foldseek 3Di:
DDDDDDDDDDDDPPPPPPDDDDPDPPDPVPPPPCPPPPDPPPPPDDDDPDPPQDEAEAEDPFKDKDKDWPVDWHKYKYKYQLQFPDKDWDWDWDPPDPIIIIIIIIGTDGPPPPPPPDDDDDDPPPVVVVVVPPPPPDPPPPPRNIAIEMETAQLACPDPVNVVVVVVVCVVPVHPYYHYHNNPD